Protein AF-A0A7S2DUI0-F1 (afdb_monomer_lite)

Foldseek 3Di:
DQDVVLVVVLVVLLVVLLPPDQQWDWDWDDPPPPDPDTDIDIGRPDADPQADPLAFPLLLCVLQPLNVVLLLVLLLVLFAEEEEEQPDDLVVQLNNLNNNSLLPPVPDPPLNVLGASEDDPVDPVSLVPRSHRYYYNDCVVVVCLLSGQWYQYRVRSYIDGRLAYVVRDGDDDGRDPQDPVSVVLSVVLVVCSVVVGDSLSSSQSSNLVNLLVVLVVVVVVDDDDPDDPDQQDLVNLLNLLSVLSNSDPDDPVNLLVSLVSLVSQLPDPVSLVSSLVSFPPRHSSASCSSLLSQLPPPDPSSVLSSLVNLVSLCVDPVRVVSSVPHDPVSVVSSVVSVDPPDDDD

pLDDT: mean 75.94, std 15.38, range [31.98, 96.5]

Secondary structure (DSSP, 8-state):
---HHHHHHHHHHHHHGGG---SEEEEEEESSTT---EEEEEEES---TT--TT--HHHHHHHHTTHHHHHHHHHHTT--EEEE-SSS-HHHHHHHHHHGGGGTTTT--S-GGGEESS-BTTB-GGGGSTT-EEEE--GGGGG-TTT-SEEEETTT--EEE-SB-TTS-B---SS----HHHHHHHHHHHHHHHTT--HHHHHHHHHHHHHHHHHHHHHHH-------S----HHHHHHHHHHHHT-----HHHHHHHHHHHHHHTTSHHHHHHHHHHS-TT-TT-TTHHHHGGGG-SSHHHHHHHHHHHHHHHHSTTTHHHHHTS-HHHHHHHHHTTS-TT---

Structure (mmCIF, N/CA/C/O backbone):
data_AF-A0A7S2DUI0-F1
#
_entry.id   AF-A0A7S2DUI0-F1
#
loop_
_atom_site.group_PDB
_atom_site.id
_atom_site.type_symbol
_atom_site.label_atom_id
_atom_site.label_alt_id
_atom_site.label_comp_id
_atom_site.label_asym_id
_atom_site.label_entity_id
_atom_site.label_seq_id
_atom_site.pdbx_PDB_ins_code
_atom_site.Cartn_x
_atom_site.Cartn_y
_atom_site.Cartn_z
_atom_site.occupancy
_atom_site.B_iso_or_equiv
_atom_site.auth_seq_id
_atom_site.auth_comp_id
_atom_site.auth_asym_id
_atom_site.auth_atom_id
_atom_site.pdbx_PDB_model_num
ATOM 1 N N . THR A 1 1 ? -18.449 16.038 11.436 1.00 40.38 1 THR A N 1
ATOM 2 C CA . THR A 1 1 ? -17.082 16.517 11.113 1.00 40.38 1 THR A CA 1
ATOM 3 C C . THR A 1 1 ? -16.131 15.840 12.072 1.00 40.38 1 THR A C 1
ATOM 5 O O . THR A 1 1 ? -16.346 15.947 13.273 1.00 40.38 1 THR A O 1
ATOM 8 N N . VAL A 1 2 ? -15.141 15.089 11.579 1.00 44.09 2 VAL A N 1
ATOM 9 C CA . VAL A 1 2 ? -14.170 14.413 12.458 1.00 44.09 2 VAL A CA 1
ATOM 10 C C . VAL A 1 2 ? -13.395 15.473 13.230 1.00 44.09 2 VAL A C 1
ATOM 12 O O . VAL A 1 2 ? -12.818 16.383 12.629 1.00 44.09 2 VAL A O 1
ATOM 15 N N . SER A 1 3 ? -13.459 15.406 14.559 1.00 55.25 3 SER A N 1
ATOM 16 C CA . SER A 1 3 ? -12.878 16.439 15.415 1.00 55.25 3 SER A CA 1
ATOM 17 C C . SER A 1 3 ? -11.357 16.469 15.246 1.00 55.25 3 SER A C 1
ATOM 19 O O . SER A 1 3 ? -10.728 15.432 15.028 1.00 55.25 3 SER A O 1
ATOM 21 N N . ASP A 1 4 ? -10.733 17.642 15.366 1.00 48.81 4 ASP A N 1
ATOM 22 C CA . ASP A 1 4 ? -9.264 17.755 15.318 1.00 48.81 4 ASP A CA 1
ATOM 23 C C . ASP A 1 4 ? -8.595 16.873 16.383 1.00 48.81 4 ASP A C 1
ATOM 25 O O . ASP A 1 4 ? -7.519 16.321 16.167 1.00 48.81 4 ASP A O 1
ATOM 29 N N . LEU A 1 5 ? -9.299 16.637 17.495 1.00 54.38 5 LEU A N 1
ATOM 30 C CA . LEU A 1 5 ? -8.915 15.680 18.524 1.00 54.38 5 LEU A CA 1
ATOM 31 C C . LEU A 1 5 ? -8.853 14.242 17.989 1.00 54.38 5 LEU A C 1
ATOM 33 O O . LEU A 1 5 ? -7.886 13.544 18.269 1.00 54.38 5 LEU A O 1
ATOM 37 N N . GLN A 1 6 ? -9.831 13.790 17.200 1.00 54.81 6 GLN A N 1
ATOM 38 C CA . GLN A 1 6 ? -9.790 12.458 16.585 1.00 54.81 6 GLN A CA 1
ATOM 39 C C . GLN A 1 6 ? -8.619 12.317 15.607 1.00 54.81 6 GLN A C 1
ATOM 41 O O . GLN A 1 6 ? -7.948 11.286 15.621 1.00 54.81 6 GLN A O 1
ATOM 46 N N . ARG A 1 7 ? -8.307 13.362 14.829 1.00 53.69 7 ARG A N 1
ATOM 47 C CA . ARG A 1 7 ? -7.114 13.386 13.962 1.00 53.69 7 ARG A CA 1
ATOM 48 C C . ARG A 1 7 ? -5.811 13.347 14.765 1.00 53.69 7 ARG A C 1
ATOM 50 O O . ARG A 1 7 ? -4.899 12.599 14.424 1.00 53.69 7 ARG A O 1
ATOM 57 N N . GLN A 1 8 ? -5.727 14.095 15.862 1.00 55.69 8 GLN A N 1
ATOM 58 C CA . GLN A 1 8 ? -4.565 14.084 16.753 1.00 55.69 8 GLN A CA 1
ATOM 59 C C . GLN A 1 8 ? -4.369 12.716 17.424 1.00 55.69 8 GLN A C 1
ATOM 61 O O . GLN A 1 8 ? -3.250 12.215 17.513 1.00 55.69 8 GLN A O 1
ATOM 66 N N . VAL A 1 9 ? -5.460 12.093 17.864 1.00 57.12 9 VAL A N 1
ATOM 67 C CA . VAL A 1 9 ? -5.464 10.758 18.470 1.00 57.12 9 VAL A CA 1
ATOM 68 C C . VAL A 1 9 ? -5.042 9.693 17.456 1.00 57.12 9 VAL A C 1
ATOM 70 O O . VAL A 1 9 ? -4.212 8.849 17.783 1.00 57.12 9 VAL A O 1
ATOM 73 N N . HIS A 1 10 ? -5.533 9.772 16.219 1.00 56.94 10 HIS A N 1
ATOM 74 C CA . HIS A 1 10 ? -5.124 8.897 15.116 1.00 56.94 10 HIS A CA 1
ATOM 75 C C . HIS A 1 10 ? -3.618 9.022 14.821 1.00 56.94 10 HIS A C 1
ATOM 77 O O . HIS A 1 10 ? -2.913 8.015 14.813 1.00 56.94 10 HIS A O 1
ATOM 83 N N . ARG A 1 11 ? -3.071 10.245 14.761 1.00 56.16 11 ARG A N 1
ATOM 84 C CA . ARG A 1 11 ? -1.615 10.477 14.642 1.00 56.16 11 ARG A CA 1
ATOM 85 C C . ARG A 1 11 ? -0.808 9.878 15.802 1.00 56.16 11 ARG A C 1
ATOM 87 O O . ARG A 1 11 ? 0.250 9.293 15.581 1.00 56.16 11 ARG A O 1
ATOM 94 N N . LEU A 1 12 ? -1.303 9.984 17.037 1.00 57.62 12 LEU A N 1
ATOM 95 C CA . LEU A 1 12 ? -0.647 9.400 18.216 1.00 57.62 12 LEU A CA 1
ATOM 96 C C . LEU A 1 12 ? -0.707 7.864 18.230 1.00 57.62 12 LEU A C 1
ATOM 98 O O . LEU A 1 12 ? 0.237 7.224 18.694 1.00 57.62 12 LEU A O 1
ATOM 102 N N . MET A 1 13 ? -1.781 7.265 17.706 1.00 56.47 13 MET A N 1
ATOM 103 C CA . MET A 1 13 ? -1.875 5.815 17.504 1.00 56.47 13 MET A CA 1
ATOM 104 C C . MET A 1 13 ? -0.858 5.332 16.471 1.00 56.47 13 MET A C 1
ATOM 106 O O . MET A 1 13 ? -0.147 4.363 16.731 1.00 56.47 13 MET A O 1
ATOM 110 N N . LEU A 1 14 ? -0.731 6.046 15.348 1.00 52.84 14 LEU A N 1
ATOM 111 C CA . LEU A 1 14 ? 0.230 5.730 14.289 1.00 52.84 14 LEU A CA 1
ATOM 112 C C . LEU A 1 14 ? 1.683 5.793 14.777 1.00 52.84 14 LEU A C 1
ATOM 114 O O . LEU A 1 14 ? 2.481 4.934 14.408 1.00 52.84 14 LEU A O 1
ATOM 118 N N . ALA A 1 15 ? 2.024 6.757 15.638 1.00 50.94 15 ALA A N 1
ATOM 119 C CA . ALA A 1 15 ? 3.376 6.916 16.183 1.00 50.94 15 ALA A CA 1
ATOM 120 C C . ALA A 1 15 ? 3.815 5.751 17.102 1.00 50.94 15 ALA A C 1
ATOM 122 O O . ALA A 1 15 ? 5.006 5.431 17.191 1.00 50.94 15 ALA A O 1
ATOM 123 N N . GLN A 1 16 ? 2.870 5.076 17.770 1.00 52.97 16 GLN A N 1
ATOM 124 C CA . GLN A 1 16 ? 3.160 3.914 18.625 1.00 52.97 16 GLN A CA 1
ATOM 125 C C . GLN A 1 16 ? 3.383 2.605 17.846 1.00 52.97 16 GLN A C 1
ATOM 127 O O . GLN A 1 16 ? 3.983 1.669 18.386 1.00 52.97 16 GLN A O 1
ATOM 132 N N . GLY A 1 17 ? 2.991 2.554 16.565 1.00 49.59 17 GLY A N 1
ATOM 133 C CA . GLY A 1 17 ? 3.243 1.420 15.663 1.00 49.59 17 GLY A CA 1
ATOM 134 C C . GLY A 1 17 ? 4.732 1.114 15.432 1.00 49.59 17 GLY A C 1
ATOM 135 O O . GLY A 1 17 ? 5.081 0.014 15.013 1.00 49.59 17 GLY A O 1
ATOM 136 N N . SER A 1 18 ? 5.628 2.034 15.807 1.00 44.22 18 SER A N 1
ATOM 137 C CA . SER A 1 18 ? 7.089 1.850 15.836 1.00 44.22 18 SER A CA 1
ATOM 138 C C . SER A 1 18 ? 7.571 0.688 16.722 1.00 44.22 18 SER A C 1
ATOM 140 O O . SER A 1 18 ? 8.687 0.203 16.544 1.00 44.22 18 SER A O 1
ATOM 142 N N . THR A 1 19 ? 6.740 0.207 17.654 1.00 43.47 19 THR A N 1
ATOM 143 C CA . THR A 1 19 ? 7.064 -0.922 18.547 1.00 43.47 19 THR A CA 1
ATOM 144 C C . THR A 1 19 ? 6.503 -2.270 18.093 1.00 43.47 19 THR A C 1
ATOM 146 O O . THR A 1 19 ? 6.774 -3.285 18.743 1.00 43.47 19 THR A O 1
ATOM 149 N N . GLN A 1 20 ? 5.756 -2.328 16.981 1.00 52.34 20 GLN A N 1
ATOM 150 C CA . GLN A 1 20 ? 5.290 -3.601 16.433 1.00 52.34 20 GLN A CA 1
ATOM 151 C C . GLN A 1 20 ? 6.494 -4.406 15.942 1.00 52.34 20 GLN A C 1
ATOM 153 O O . GLN A 1 20 ? 7.045 -4.164 14.867 1.00 52.34 20 GLN A O 1
ATOM 158 N N . ARG A 1 21 ? 6.919 -5.371 16.768 1.00 51.03 21 ARG A N 1
ATOM 159 C CA . ARG A 1 21 ? 7.851 -6.418 16.351 1.00 51.03 21 ARG A CA 1
ATOM 160 C C . ARG A 1 21 ? 7.290 -7.054 15.093 1.00 51.03 21 ARG A C 1
ATOM 162 O O . ARG A 1 21 ? 6.118 -7.423 15.059 1.00 51.03 21 ARG A O 1
ATOM 169 N N . GLU A 1 22 ? 8.140 -7.177 14.084 1.00 53.69 22 GLU A N 1
ATOM 170 C CA . GLU A 1 22 ? 7.783 -7.851 12.849 1.00 53.69 22 GLU A CA 1
ATOM 171 C C . GLU A 1 22 ? 7.231 -9.234 13.197 1.00 53.69 22 GLU A C 1
ATOM 173 O O . GLU A 1 22 ? 7.889 -10.022 13.881 1.00 53.69 22 GLU A O 1
ATOM 178 N N . LEU A 1 23 ? 5.982 -9.479 12.803 1.00 61.53 23 LEU A N 1
ATOM 179 C CA . LEU A 1 23 ? 5.237 -10.694 13.105 1.00 61.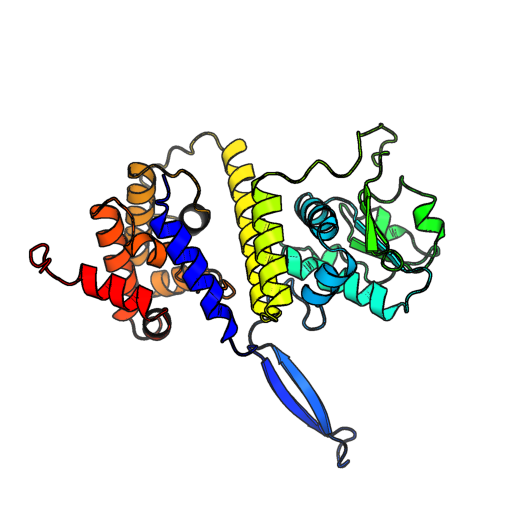53 23 LEU A CA 1
ATOM 180 C C . LEU A 1 23 ? 5.789 -11.826 12.240 1.00 61.53 23 LEU A C 1
ATOM 182 O O . LEU A 1 23 ? 5.153 -12.273 11.294 1.00 61.53 23 LEU A O 1
ATOM 186 N N . ALA A 1 24 ? 7.016 -12.246 12.523 1.00 62.22 24 ALA A N 1
ATOM 187 C CA . ALA A 1 24 ? 7.718 -13.291 11.810 1.00 62.22 24 ALA A CA 1
ATOM 188 C C . ALA A 1 24 ? 8.480 -14.167 12.801 1.00 62.22 24 ALA A C 1
ATOM 190 O O . ALA A 1 24 ? 9.236 -13.681 13.643 1.00 62.22 24 ALA A O 1
ATOM 191 N N . ASN A 1 25 ? 8.320 -15.477 12.658 1.00 64.81 25 ASN A N 1
ATOM 192 C CA . ASN A 1 25 ? 9.179 -16.436 13.324 1.00 64.81 25 ASN A CA 1
ATOM 193 C C . ASN A 1 25 ? 10.495 -16.517 12.555 1.00 64.81 25 ASN A C 1
ATOM 195 O O . ASN A 1 25 ? 10.517 -16.865 11.373 1.00 64.81 25 ASN A O 1
ATOM 199 N N . VAL A 1 26 ? 11.592 -16.197 13.234 1.00 72.94 26 VAL A N 1
ATOM 200 C CA . VAL A 1 26 ? 12.942 -16.373 12.700 1.00 72.94 26 VAL A CA 1
ATOM 201 C C . VAL A 1 26 ? 13.518 -17.647 13.304 1.00 72.94 26 VAL A C 1
ATOM 203 O O . VAL A 1 26 ? 13.695 -17.754 14.516 1.00 72.94 26 VAL A O 1
ATOM 206 N N . GLY A 1 27 ? 13.773 -18.630 12.451 1.00 80.75 27 GLY A N 1
ATOM 207 C CA . GLY A 1 27 ? 14.358 -19.918 12.798 1.00 80.75 27 GLY A CA 1
ATOM 208 C C . GLY A 1 27 ? 15.569 -20.228 11.928 1.00 80.75 27 GLY A C 1
ATOM 209 O O . GLY A 1 27 ? 16.027 -19.398 11.148 1.00 80.75 27 GLY A O 1
ATOM 210 N N . HIS A 1 28 ? 16.097 -21.442 12.063 1.00 85.19 28 HIS A N 1
ATOM 211 C CA . HIS A 1 28 ? 17.173 -21.937 11.210 1.00 85.19 28 HIS A CA 1
ATOM 212 C C . HIS A 1 28 ? 16.849 -23.355 10.754 1.00 85.19 28 HIS A C 1
ATOM 214 O O . HIS A 1 28 ? 16.377 -24.169 11.547 1.00 85.19 28 HIS A O 1
ATOM 220 N N . VAL A 1 29 ? 17.134 -23.652 9.491 1.00 85.69 29 VAL A N 1
ATOM 221 C CA . VAL A 1 29 ? 17.045 -24.996 8.919 1.00 85.69 29 VAL A CA 1
ATOM 222 C C . VAL A 1 29 ? 18.456 -25.511 8.675 1.00 85.69 29 VAL A C 1
ATOM 224 O O . VAL A 1 29 ? 19.322 -24.783 8.196 1.00 85.69 29 VAL A O 1
ATOM 227 N N . HIS A 1 30 ? 18.694 -26.774 9.012 1.00 83.88 30 HIS A N 1
ATOM 228 C CA . HIS A 1 30 ? 19.942 -27.453 8.688 1.00 83.88 30 HIS A CA 1
ATOM 229 C C . HIS A 1 30 ? 19.851 -28.057 7.285 1.00 83.88 30 HIS A C 1
ATOM 231 O O . HIS A 1 30 ? 18.993 -28.904 7.035 1.00 83.88 30 HIS A O 1
ATOM 237 N N . TRP A 1 31 ? 20.722 -27.624 6.372 1.00 78.38 31 TRP A N 1
ATOM 238 C CA . TRP A 1 31 ? 20.763 -28.142 5.002 1.00 78.38 31 TRP A CA 1
ATOM 239 C C . TRP A 1 31 ? 22.205 -28.200 4.472 1.00 78.38 31 TRP A C 1
ATOM 241 O O . TRP A 1 31 ? 22.926 -27.210 4.603 1.00 78.38 31 TRP A O 1
ATOM 251 N N . PRO A 1 32 ? 22.670 -29.318 3.874 1.00 84.00 32 PRO A N 1
ATOM 252 C CA . PRO A 1 32 ? 21.999 -30.619 3.741 1.00 84.00 32 PRO A CA 1
ATOM 253 C C . PRO A 1 32 ? 21.770 -31.330 5.094 1.00 84.00 32 PRO A C 1
ATOM 255 O O . PRO A 1 32 ? 22.401 -30.956 6.087 1.00 84.00 32 PRO A O 1
ATOM 258 N N . PRO A 1 33 ? 20.904 -32.362 5.163 1.00 76.06 33 PRO A N 1
ATOM 259 C CA . PRO A 1 33 ? 20.672 -33.127 6.389 1.00 76.06 33 PRO A CA 1
ATOM 260 C C . PRO A 1 33 ? 21.988 -33.696 6.946 1.00 76.06 33 PRO A C 1
ATOM 262 O O . PRO A 1 33 ? 22.707 -34.398 6.242 1.00 76.06 33 PRO A O 1
ATOM 265 N N . GLY A 1 34 ? 22.318 -33.373 8.201 1.00 77.81 34 GLY A N 1
ATOM 266 C CA . GLY A 1 34 ? 23.580 -33.766 8.846 1.00 77.81 34 GLY A CA 1
ATOM 267 C C . GLY A 1 34 ? 24.713 -32.735 8.751 1.00 77.81 34 GLY A C 1
ATOM 268 O O . GLY A 1 34 ? 25.766 -32.942 9.349 1.00 77.81 34 GLY A O 1
ATOM 269 N N . SER A 1 35 ? 24.506 -31.611 8.057 1.00 81.31 35 SER A N 1
ATOM 270 C CA . SER A 1 35 ? 25.457 -30.496 8.038 1.00 81.31 35 SER A CA 1
ATOM 271 C C . SER A 1 35 ? 25.229 -29.529 9.212 1.00 81.31 35 SER A C 1
ATOM 273 O O . SER A 1 35 ? 24.107 -29.310 9.681 1.00 81.31 35 SER A O 1
ATOM 275 N N . SER A 1 36 ? 26.308 -28.897 9.682 1.00 81.44 36 SER A N 1
ATOM 276 C CA . SER A 1 36 ? 26.239 -27.796 10.651 1.00 81.44 36 SER A CA 1
ATOM 277 C C . SER A 1 36 ? 25.789 -26.471 10.022 1.00 81.44 36 SER A C 1
ATOM 279 O O . SER A 1 36 ? 25.598 -25.497 10.753 1.00 81.44 36 SER A O 1
ATOM 281 N N . ALA A 1 37 ? 25.602 -26.417 8.696 1.00 81.81 37 ALA A N 1
ATOM 282 C CA . ALA A 1 37 ? 25.184 -25.211 7.998 1.00 81.81 37 ALA A CA 1
ATOM 283 C C . ALA A 1 37 ? 23.734 -24.877 8.363 1.00 81.81 37 ALA A C 1
ATOM 285 O O . ALA A 1 37 ? 22.810 -25.658 8.131 1.00 81.81 37 ALA A O 1
ATOM 286 N N . ARG A 1 38 ? 23.564 -23.703 8.972 1.00 82.62 38 ARG A N 1
ATOM 287 C CA . ARG A 1 38 ? 22.279 -23.156 9.398 1.00 82.62 38 ARG A CA 1
ATOM 288 C C . ARG A 1 38 ? 21.828 -22.128 8.376 1.00 82.62 38 ARG A C 1
ATOM 290 O O . ARG A 1 38 ? 22.418 -21.056 8.283 1.00 82.62 38 ARG A O 1
ATOM 297 N N . ILE A 1 39 ? 20.781 -22.453 7.635 1.00 82.31 39 ILE A N 1
ATOM 298 C CA . ILE A 1 39 ? 20.112 -21.517 6.739 1.00 82.31 39 ILE A CA 1
ATOM 299 C C . ILE A 1 39 ? 19.075 -20.754 7.566 1.00 82.31 39 ILE A C 1
ATOM 301 O O . ILE A 1 39 ? 18.206 -21.399 8.161 1.00 82.31 39 ILE A O 1
ATOM 305 N N . PRO A 1 40 ? 19.150 -19.417 7.656 1.00 80.69 40 PRO A N 1
ATOM 306 C CA . PRO A 1 40 ? 18.128 -18.640 8.340 1.00 80.69 40 PRO A CA 1
ATOM 307 C C . PRO A 1 40 ? 16.795 -18.792 7.600 1.00 80.69 40 PRO A C 1
ATOM 309 O O . PRO A 1 40 ? 16.723 -18.608 6.388 1.00 80.69 40 PRO A O 1
ATOM 312 N N . LEU A 1 41 ? 15.740 -19.139 8.334 1.00 76.69 41 LEU A N 1
ATOM 313 C CA . LEU A 1 41 ? 14.379 -19.235 7.820 1.00 76.69 41 LEU A CA 1
ATOM 314 C C . LEU A 1 41 ? 13.534 -18.156 8.478 1.00 76.69 41 LEU A C 1
ATOM 316 O O . LEU A 1 41 ? 13.476 -18.06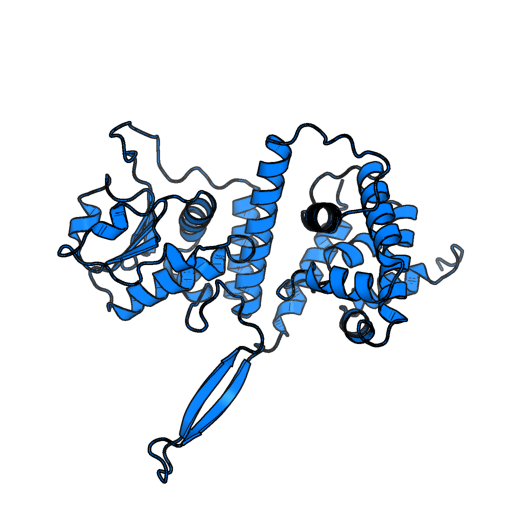0 9.705 1.00 76.69 41 LEU A O 1
ATOM 320 N N . ARG A 1 42 ? 12.839 -17.380 7.656 1.00 71.00 42 ARG A N 1
ATOM 321 C CA . ARG A 1 42 ? 11.900 -16.368 8.112 1.00 71.00 42 ARG A CA 1
ATOM 322 C C . ARG A 1 42 ? 10.492 -16.752 7.683 1.00 71.00 42 ARG A C 1
ATOM 324 O O . ARG A 1 42 ? 10.214 -16.820 6.493 1.00 71.00 42 ARG A O 1
ATOM 331 N N . VAL A 1 43 ? 9.610 -16.978 8.650 1.00 68.31 43 VAL A N 1
ATOM 332 C CA . VAL A 1 43 ? 8.205 -17.312 8.395 1.00 68.31 43 VAL A CA 1
ATOM 333 C C . VAL A 1 43 ? 7.331 -16.169 8.905 1.00 68.31 43 VAL A C 1
ATOM 335 O O . VAL A 1 43 ? 7.235 -16.006 10.124 1.00 68.31 43 VAL A O 1
ATOM 338 N N . PRO A 1 44 ? 6.712 -15.361 8.028 1.00 64.00 44 PRO A N 1
ATOM 339 C CA . PRO A 1 44 ? 5.727 -14.378 8.465 1.00 64.00 44 PRO A CA 1
ATOM 340 C C . PRO A 1 44 ? 4.539 -15.096 9.124 1.00 64.00 44 PRO A C 1
ATOM 342 O O . PRO A 1 44 ? 4.010 -16.066 8.589 1.00 64.00 44 PRO A O 1
ATOM 345 N N . LEU A 1 45 ? 4.143 -14.632 10.308 1.00 59.44 45 LEU A N 1
ATOM 346 C CA . LEU A 1 45 ? 3.000 -15.140 11.075 1.00 59.44 45 LEU A CA 1
ATOM 347 C C . LEU A 1 45 ? 1.667 -14.745 10.433 1.00 59.44 45 LEU A C 1
ATOM 349 O O . LEU A 1 45 ? 0.670 -15.440 10.598 1.00 59.44 45 LEU A O 1
ATOM 353 N N . LEU A 1 46 ? 1.661 -13.623 9.716 1.00 58.75 46 LEU A N 1
ATOM 354 C CA . LEU A 1 46 ? 0.524 -13.089 8.985 1.00 58.75 46 LEU A CA 1
ATOM 355 C C . LEU A 1 46 ? 1.004 -12.759 7.573 1.00 58.75 46 LEU A C 1
ATOM 357 O O . LEU A 1 46 ? 1.755 -11.808 7.377 1.00 58.75 46 LEU A O 1
ATOM 361 N N . LEU A 1 47 ? 0.596 -13.586 6.614 1.00 63.50 47 LEU A N 1
ATOM 362 C CA . LEU A 1 47 ? 0.749 -13.335 5.187 1.00 63.50 47 LEU A CA 1
ATOM 363 C C . LEU A 1 47 ? -0.642 -13.417 4.570 1.00 63.50 47 LEU A C 1
ATOM 365 O O . LEU A 1 47 ? -1.312 -14.448 4.687 1.00 63.50 47 LEU A O 1
ATOM 369 N N . GLN A 1 48 ? -1.105 -12.329 3.965 1.00 66.44 48 GLN A N 1
ATOM 370 C CA . GLN A 1 48 ? -2.409 -12.347 3.315 1.00 66.44 48 GLN A CA 1
ATOM 371 C C . GLN A 1 48 ? -2.346 -13.094 1.981 1.00 66.44 48 GLN A C 1
ATOM 373 O O . GLN A 1 48 ? -1.291 -13.247 1.372 1.00 66.44 48 GLN A O 1
ATOM 378 N N . ARG A 1 49 ? -3.505 -13.549 1.492 1.00 66.44 49 ARG A N 1
ATOM 379 C CA . ARG A 1 49 ? -3.611 -14.395 0.289 1.00 66.44 49 ARG A CA 1
ATOM 380 C C . ARG A 1 49 ? -3.002 -13.768 -0.974 1.00 66.44 49 ARG A C 1
ATOM 382 O O . ARG A 1 49 ? -2.610 -14.500 -1.875 1.00 66.44 49 ARG A O 1
ATOM 389 N N . GLN A 1 50 ? -2.965 -12.440 -1.040 1.00 75.19 50 GLN A N 1
ATOM 390 C CA . GLN A 1 50 ? -2.449 -11.666 -2.172 1.00 75.19 50 GLN A CA 1
ATOM 391 C C . GLN A 1 50 ? -1.077 -11.026 -1.884 1.00 75.19 50 GLN A C 1
ATOM 393 O O . GLN A 1 50 ? -0.585 -10.235 -2.684 1.00 75.19 50 GLN A O 1
ATOM 398 N N . GLU A 1 51 ? -0.456 -11.348 -0.747 1.00 73.00 51 GLU A N 1
ATOM 399 C CA . GLU A 1 51 ? 0.851 -10.829 -0.348 1.00 73.00 51 GLU A CA 1
ATOM 400 C C . GLU A 1 51 ? 1.953 -11.870 -0.574 1.00 73.00 51 GLU A C 1
ATOM 402 O O . GLU A 1 51 ? 1.744 -13.078 -0.456 1.00 73.00 51 GLU A O 1
ATOM 407 N N . LEU A 1 52 ? 3.166 -11.386 -0.844 1.00 76.12 52 LEU A N 1
ATOM 408 C CA . LEU A 1 52 ? 4.369 -12.207 -0.947 1.00 76.12 52 LEU A CA 1
ATOM 409 C C . LEU A 1 52 ? 5.396 -11.760 0.094 1.00 76.12 52 LEU A C 1
ATOM 411 O O . LEU A 1 52 ? 5.599 -10.567 0.322 1.00 76.12 52 LEU A O 1
ATOM 415 N N . ALA A 1 53 ? 6.043 -12.732 0.738 1.00 62.66 53 ALA A N 1
ATOM 416 C CA . ALA A 1 53 ? 6.888 -12.493 1.908 1.00 62.66 53 ALA A CA 1
ATOM 417 C C . ALA A 1 53 ? 8.167 -11.687 1.608 1.00 62.66 53 ALA A C 1
ATOM 419 O O . ALA A 1 53 ? 8.674 -11.011 2.499 1.00 62.66 53 ALA A O 1
ATOM 420 N N . GLU A 1 54 ? 8.677 -11.742 0.376 1.00 72.00 54 GLU A N 1
ATOM 421 C CA . GLU A 1 54 ? 9.967 -11.141 -0.005 1.00 72.00 54 GLU A CA 1
ATOM 422 C C . GLU A 1 54 ? 9.860 -9.720 -0.583 1.00 72.00 54 GLU A C 1
ATOM 424 O O . GLU A 1 54 ? 10.877 -9.104 -0.899 1.00 72.00 54 GLU A O 1
ATOM 429 N N . GLY A 1 55 ? 8.647 -9.174 -0.717 1.00 80.50 55 GLY A N 1
ATOM 430 C CA . GLY A 1 55 ? 8.462 -7.803 -1.191 1.00 80.50 55 GLY A CA 1
ATOM 431 C C . GLY A 1 55 ? 8.786 -6.750 -0.122 1.00 80.50 55 GLY A C 1
ATOM 432 O O . GLY A 1 55 ? 8.601 -6.985 1.074 1.00 80.50 55 GLY A O 1
ATOM 433 N N . SER A 1 56 ? 9.222 -5.561 -0.545 1.00 88.75 56 SER A N 1
ATOM 434 C CA . SER A 1 56 ? 9.438 -4.405 0.328 1.00 88.75 56 SER A CA 1
ATOM 435 C C . SER A 1 56 ? 8.838 -3.126 -0.258 1.00 88.75 56 SER A C 1
ATOM 437 O O . SER A 1 56 ? 9.327 -2.567 -1.240 1.00 88.75 56 SER A O 1
ATOM 439 N N . VAL A 1 57 ? 7.809 -2.609 0.413 1.00 90.31 57 VAL A N 1
ATOM 440 C CA . VAL A 1 57 ? 7.258 -1.265 0.191 1.00 90.31 57 VAL A CA 1
ATOM 441 C C . VAL A 1 57 ? 8.300 -0.204 0.520 1.00 90.31 57 VAL A C 1
ATOM 443 O O . VAL A 1 57 ? 8.399 0.806 -0.173 1.00 90.31 57 VAL A O 1
ATOM 446 N N . THR A 1 58 ? 9.123 -0.450 1.542 1.00 90.75 58 THR A N 1
ATOM 447 C CA . THR A 1 58 ? 10.206 0.458 1.927 1.00 90.75 58 THR A CA 1
ATOM 448 C C . THR A 1 58 ? 11.177 0.702 0.771 1.00 90.75 58 THR A C 1
ATOM 450 O O . THR A 1 58 ? 11.605 1.834 0.546 1.00 90.75 58 THR A O 1
ATOM 453 N N . GLU A 1 59 ? 11.545 -0.345 0.031 1.00 91.19 59 GLU A N 1
ATOM 454 C CA . GLU A 1 59 ? 12.431 -0.216 -1.125 1.00 91.19 59 GLU A CA 1
ATOM 455 C C . GLU A 1 59 ? 11.772 0.558 -2.266 1.00 91.19 59 GLU A C 1
ATOM 457 O O . GLU A 1 59 ? 12.372 1.502 -2.775 1.00 91.19 59 GLU A O 1
ATOM 462 N N . LEU A 1 60 ? 10.519 0.237 -2.604 1.00 93.12 60 LEU A N 1
ATOM 463 C CA . LEU A 1 60 ? 9.767 0.977 -3.619 1.00 93.12 60 LEU A CA 1
ATOM 464 C C . LEU A 1 60 ? 9.662 2.471 -3.282 1.00 93.12 60 LEU A C 1
ATOM 466 O O . LEU A 1 60 ? 9.865 3.319 -4.151 1.00 93.12 60 LEU A O 1
ATOM 470 N N . LEU A 1 61 ? 9.394 2.801 -2.017 1.00 93.69 61 LEU A N 1
ATOM 471 C CA . LEU A 1 61 ? 9.273 4.184 -1.564 1.00 93.69 61 LEU A CA 1
ATOM 472 C C . LEU A 1 61 ? 10.610 4.928 -1.625 1.00 93.69 61 LEU A C 1
ATOM 474 O O . LEU A 1 61 ? 10.644 6.094 -2.015 1.00 93.69 61 LEU A O 1
ATOM 478 N N . ARG A 1 62 ? 11.724 4.263 -1.300 1.00 92.69 62 ARG A N 1
ATOM 479 C CA . ARG A 1 62 ? 13.065 4.851 -1.452 1.00 92.69 62 ARG A CA 1
ATOM 480 C C . ARG A 1 62 ? 13.417 5.106 -2.914 1.00 92.69 62 ARG A C 1
ATOM 482 O O . ARG A 1 62 ? 13.997 6.150 -3.211 1.00 92.69 62 ARG A O 1
ATOM 489 N N . SER A 1 63 ? 13.074 4.170 -3.795 1.00 92.50 63 SER A N 1
ATOM 490 C CA . SER A 1 63 ? 13.405 4.243 -5.219 1.00 92.50 63 SER A CA 1
ATOM 491 C C . SER A 1 63 ? 12.588 5.310 -5.945 1.00 92.50 63 SER A C 1
ATOM 493 O O . SER A 1 63 ? 13.159 6.144 -6.641 1.00 92.50 63 SER A O 1
ATOM 495 N N . PHE A 1 64 ? 11.266 5.327 -5.749 1.00 92.81 64 PHE A N 1
ATOM 496 C CA . PHE A 1 64 ? 10.353 6.166 -6.536 1.00 92.81 64 PHE A CA 1
ATOM 497 C C . PHE A 1 64 ? 9.859 7.425 -5.815 1.00 92.81 64 PHE A C 1
ATOM 499 O O . PHE A 1 64 ? 9.305 8.315 -6.463 1.00 92.81 64 PHE A O 1
ATOM 506 N N . LYS A 1 65 ? 10.064 7.540 -4.494 1.00 92.25 65 LYS A N 1
ATOM 507 C CA . LYS A 1 65 ? 9.661 8.706 -3.686 1.00 92.25 65 LYS A CA 1
ATOM 508 C C . LYS A 1 65 ? 8.184 9.056 -3.925 1.00 92.25 65 LYS A C 1
ATOM 510 O O . LYS A 1 65 ? 7.339 8.164 -3.921 1.00 92.25 65 LYS A O 1
ATOM 515 N N . SER A 1 66 ? 7.857 10.326 -4.168 1.00 89.94 66 SER A N 1
ATOM 516 C CA . SER A 1 66 ? 6.491 10.775 -4.469 1.00 89.94 66 SER A CA 1
ATOM 517 C C . SER A 1 66 ? 5.926 10.169 -5.757 1.00 89.94 66 SER A C 1
ATOM 519 O O . SER A 1 66 ? 4.718 9.969 -5.862 1.00 89.94 66 SER A O 1
ATOM 521 N N . GLY A 1 67 ? 6.786 9.783 -6.709 1.00 88.31 67 GLY A N 1
ATOM 522 C CA . GLY A 1 67 ? 6.388 9.075 -7.928 1.00 88.31 67 GLY A CA 1
ATOM 523 C C . GLY A 1 67 ? 5.739 7.718 -7.651 1.00 88.31 67 GLY A C 1
ATOM 524 O O . GLY A 1 67 ? 4.922 7.260 -8.452 1.00 88.31 67 GLY A O 1
ATOM 525 N N . LEU A 1 68 ? 6.014 7.106 -6.491 1.00 93.38 68 LEU A N 1
ATOM 526 C CA . LEU A 1 68 ? 5.368 5.860 -6.083 1.00 93.38 68 LEU A CA 1
ATOM 527 C C . LEU A 1 68 ? 3.845 6.002 -6.001 1.00 93.38 68 LEU A C 1
ATOM 529 O O . LEU A 1 68 ? 3.135 5.054 -6.326 1.00 93.38 68 LEU A O 1
ATOM 533 N N . LEU A 1 69 ? 3.330 7.177 -5.617 1.00 91.75 69 LEU A N 1
ATOM 534 C CA . LEU A 1 69 ? 1.886 7.404 -5.533 1.00 91.75 69 LEU A CA 1
ATOM 535 C C . LEU A 1 69 ? 1.205 7.316 -6.899 1.00 91.75 69 LEU A C 1
ATOM 537 O O . LEU A 1 69 ? 0.082 6.828 -6.996 1.00 91.75 69 LEU A O 1
ATOM 541 N N . CYS A 1 70 ? 1.899 7.706 -7.970 1.00 90.44 70 CYS A N 1
ATOM 542 C CA . CYS A 1 70 ? 1.393 7.534 -9.328 1.00 90.44 70 CYS A CA 1
ATOM 543 C C . CYS A 1 70 ? 1.246 6.044 -9.680 1.00 90.44 70 CYS A C 1
ATOM 545 O O . CYS A 1 70 ? 0.189 5.624 -10.153 1.00 90.44 70 CYS A O 1
ATOM 547 N N . ALA A 1 71 ? 2.262 5.231 -9.371 1.00 91.62 71 ALA A N 1
ATOM 548 C CA . ALA A 1 71 ? 2.191 3.782 -9.551 1.00 91.62 71 ALA A CA 1
ATOM 549 C C . ALA A 1 71 ? 1.095 3.154 -8.671 1.00 91.62 71 ALA A C 1
ATOM 551 O O . ALA A 1 71 ? 0.309 2.344 -9.150 1.00 91.62 71 ALA A O 1
ATOM 552 N N . PHE A 1 72 ? 0.979 3.576 -7.411 1.00 92.88 72 PHE A N 1
ATOM 553 C CA . PHE A 1 72 ? -0.071 3.144 -6.486 1.00 92.88 72 PHE A CA 1
ATOM 554 C C . PHE A 1 72 ? -1.485 3.407 -7.032 1.00 92.88 72 PHE A C 1
ATOM 556 O O . PHE A 1 72 ? -2.310 2.492 -7.075 1.00 92.88 72 PHE A O 1
ATOM 563 N N . HIS A 1 73 ? -1.759 4.617 -7.528 1.00 90.38 73 HIS A N 1
ATOM 564 C CA . HIS A 1 73 ? -3.045 4.942 -8.154 1.00 90.38 73 HIS A CA 1
ATOM 565 C C . HIS A 1 73 ? -3.298 4.112 -9.417 1.00 90.38 73 HIS A C 1
ATOM 567 O O . HIS A 1 73 ? -4.420 3.645 -9.634 1.00 90.38 73 HIS A O 1
ATOM 573 N N . ALA A 1 74 ? -2.261 3.862 -10.220 1.00 90.50 74 ALA A N 1
ATOM 574 C CA . ALA A 1 74 ? -2.357 3.008 -11.400 1.00 90.50 74 ALA A CA 1
ATOM 575 C C . ALA A 1 74 ? -2.722 1.558 -11.047 1.00 90.50 74 ALA A C 1
ATOM 577 O O . ALA A 1 74 ? -3.607 0.967 -11.676 1.00 90.50 74 ALA A O 1
ATOM 578 N N . LEU A 1 75 ? -2.125 1.013 -9.984 1.00 91.88 75 LEU A N 1
ATOM 579 C CA . LEU A 1 75 ? -2.463 -0.308 -9.449 1.00 91.88 75 LEU A CA 1
ATOM 580 C C . LEU A 1 75 ? -3.930 -0.370 -8.996 1.00 91.88 75 LEU A C 1
ATOM 582 O O . LEU A 1 75 ? -4.649 -1.300 -9.381 1.00 91.88 75 LEU A O 1
ATOM 586 N N . LEU A 1 76 ? -4.402 0.645 -8.257 1.00 88.69 76 LEU A N 1
ATOM 587 C CA . LEU A 1 76 ? -5.797 0.753 -7.806 1.00 88.69 76 LEU A CA 1
ATOM 588 C C . LEU A 1 76 ? -6.802 0.831 -8.961 1.00 88.69 76 LEU A C 1
ATOM 590 O O . LEU A 1 76 ? -7.896 0.272 -8.879 1.00 88.69 76 LEU A O 1
ATOM 594 N N . ASN A 1 77 ? -6.435 1.509 -10.047 1.00 87.50 77 ASN A N 1
ATOM 595 C CA . ASN A 1 77 ? -7.276 1.694 -11.233 1.00 87.50 77 ASN A CA 1
ATOM 596 C C . ASN A 1 77 ? -7.224 0.528 -12.221 1.00 87.50 77 ASN A C 1
ATOM 598 O O . ASN A 1 77 ? -7.853 0.591 -13.276 1.00 87.50 77 ASN A O 1
ATOM 602 N N . LYS A 1 78 ? -6.486 -0.534 -11.894 1.00 89.38 78 LYS A N 1
ATOM 603 C CA . LYS A 1 78 ? -6.208 -1.649 -12.801 1.00 89.38 78 LYS A CA 1
ATOM 604 C C . LYS A 1 78 ? -5.574 -1.215 -14.132 1.00 89.38 78 LYS A C 1
ATOM 606 O O . LYS A 1 78 ? -5.873 -1.787 -15.178 1.00 89.38 78 LYS A O 1
ATOM 611 N N . GLN A 1 79 ? -4.702 -0.212 -14.088 1.00 90.69 79 GLN A N 1
ATOM 612 C CA . GLN A 1 79 ? -3.907 0.222 -15.238 1.00 90.69 79 GLN A CA 1
ATOM 613 C C . GLN A 1 79 ? -2.701 -0.704 -15.446 1.00 90.69 79 GLN A C 1
ATOM 615 O O . GLN A 1 79 ? -2.317 -1.457 -14.548 1.00 90.69 79 GLN A O 1
ATOM 620 N N . ARG A 1 80 ? -2.134 -0.682 -16.653 1.00 93.75 80 ARG A N 1
ATOM 621 C CA . ARG A 1 80 ? -0.966 -1.480 -17.048 1.00 93.75 80 ARG A CA 1
ATOM 622 C C . ARG A 1 80 ? 0.299 -0.817 -16.511 1.00 93.75 80 ARG A C 1
ATOM 624 O O . ARG A 1 80 ? 0.656 0.274 -16.958 1.00 93.75 80 ARG A O 1
ATOM 631 N N . VAL A 1 81 ? 0.964 -1.462 -15.557 1.00 95.44 81 VAL A N 1
ATOM 632 C CA . VAL A 1 81 ? 2.169 -0.937 -14.898 1.00 95.44 81 VAL A CA 1
ATOM 633 C C . VAL A 1 81 ? 3.378 -1.767 -15.317 1.00 95.44 81 VAL A C 1
ATOM 635 O O . VAL A 1 81 ? 3.352 -2.996 -15.241 1.00 95.44 81 VAL A O 1
ATOM 638 N N . LEU A 1 82 ? 4.448 -1.104 -15.753 1.00 96.00 82 LEU A N 1
ATOM 639 C CA . LEU A 1 82 ? 5.689 -1.752 -16.164 1.00 96.00 82 LEU A CA 1
ATOM 640 C C . LEU A 1 82 ? 6.875 -1.223 -15.354 1.00 96.00 82 LEU A C 1
ATOM 642 O O . LEU A 1 82 ? 7.124 -0.023 -15.330 1.00 96.00 82 LEU A O 1
ATOM 646 N N . PHE A 1 83 ? 7.637 -2.119 -14.735 1.00 96.50 83 PHE A N 1
ATOM 647 C CA . PHE A 1 83 ? 8.914 -1.821 -14.094 1.00 96.50 83 PHE A CA 1
ATOM 648 C C . PHE A 1 83 ? 10.056 -2.108 -15.064 1.00 96.50 83 PHE A C 1
ATOM 650 O O . PHE A 1 83 ? 10.216 -3.239 -15.528 1.00 96.50 83 PHE A O 1
ATOM 657 N N . LEU A 1 84 ? 10.855 -1.087 -15.357 1.00 95.81 84 LEU A N 1
ATOM 658 C CA . LEU A 1 84 ? 12.015 -1.183 -16.232 1.00 95.81 84 LEU A CA 1
ATOM 659 C C . LEU A 1 84 ? 13.288 -0.994 -15.413 1.00 95.81 84 LEU A C 1
ATOM 661 O O . LEU A 1 84 ? 13.400 -0.036 -14.658 1.00 95.81 84 LEU A O 1
ATOM 665 N N . GLY A 1 85 ? 14.248 -1.899 -15.565 1.00 94.19 85 GLY A N 1
ATOM 666 C CA . GLY A 1 85 ? 15.588 -1.737 -15.003 1.00 94.19 85 GLY A CA 1
ATOM 667 C C . GLY A 1 85 ? 16.630 -2.153 -16.024 1.00 94.19 85 GLY A C 1
ATOM 668 O O . GLY A 1 85 ? 17.021 -3.316 -16.053 1.00 94.19 85 GLY A O 1
ATOM 669 N N . HIS A 1 86 ? 17.061 -1.229 -16.883 1.00 91.50 86 HIS A N 1
ATOM 670 C CA . HIS A 1 86 ? 18.035 -1.528 -17.933 1.00 91.50 86 HIS A CA 1
ATOM 671 C C . HIS A 1 86 ? 19.402 -1.891 -17.346 1.00 91.50 86 HIS A C 1
ATOM 673 O O . HIS A 1 86 ? 20.044 -2.838 -17.802 1.00 91.50 86 HIS A O 1
ATOM 679 N N . SER A 1 87 ? 19.816 -1.161 -16.309 1.00 91.88 87 SER A N 1
ATOM 680 C CA . SER A 1 87 ? 21.092 -1.353 -15.612 1.00 91.88 87 SER A CA 1
ATOM 681 C C . SER A 1 87 ? 20.936 -2.050 -14.257 1.00 91.88 87 SER A C 1
ATOM 683 O O . SER A 1 87 ? 21.902 -2.132 -13.496 1.00 91.88 87 SER A O 1
ATOM 685 N N . GLN A 1 88 ? 19.746 -2.581 -13.952 1.00 92.94 88 GLN A N 1
ATOM 686 C CA . GLN A 1 88 ? 19.483 -3.322 -12.720 1.00 92.94 88 GLN A CA 1
ATOM 687 C C . GLN A 1 88 ? 19.563 -4.840 -12.924 1.00 92.94 88 GLN A C 1
ATOM 689 O O . GLN A 1 88 ? 19.202 -5.355 -13.986 1.00 92.94 88 GLN A O 1
ATOM 694 N N . PRO A 1 89 ? 19.958 -5.597 -11.885 1.00 94.19 89 PRO A N 1
ATOM 695 C CA . PRO A 1 89 ? 19.770 -7.040 -11.866 1.00 94.19 89 PRO A CA 1
ATOM 696 C C . PRO A 1 89 ? 18.296 -7.410 -12.061 1.00 94.19 89 PRO A C 1
ATOM 698 O O . PRO A 1 89 ? 17.402 -6.760 -11.513 1.00 94.19 89 PRO A O 1
ATOM 701 N N . ALA A 1 90 ? 18.043 -8.516 -12.764 1.00 92.38 90 ALA A N 1
ATOM 702 C CA . ALA A 1 90 ? 16.687 -9.036 -12.945 1.00 92.38 90 ALA A CA 1
ATOM 703 C C . ALA A 1 90 ? 15.981 -9.300 -11.602 1.00 92.38 90 ALA A C 1
ATOM 705 O O . ALA A 1 90 ? 14.776 -9.109 -11.501 1.00 92.38 90 ALA A O 1
ATOM 706 N N . GLU A 1 91 ? 16.730 -9.664 -10.554 1.00 93.44 91 GLU A N 1
ATOM 707 C CA . GLU A 1 91 ? 16.202 -9.815 -9.194 1.00 93.44 91 GLU A CA 1
ATOM 708 C C . GLU A 1 91 ? 15.542 -8.529 -8.680 1.00 93.44 91 GLU A C 1
ATOM 710 O O . GLU A 1 91 ? 14.427 -8.587 -8.170 1.00 93.44 91 GLU A O 1
ATOM 715 N N . THR A 1 92 ? 16.185 -7.369 -8.848 1.00 93.19 92 THR A N 1
ATOM 716 C CA . THR A 1 92 ? 15.647 -6.073 -8.404 1.00 93.19 92 THR A CA 1
ATOM 717 C C . THR A 1 92 ? 14.339 -5.752 -9.121 1.00 93.19 92 THR A C 1
ATOM 719 O O . THR A 1 92 ? 13.374 -5.310 -8.498 1.00 93.19 92 THR A O 1
ATOM 722 N N . VAL A 1 93 ? 14.284 -6.032 -10.426 1.00 94.75 93 VAL A N 1
ATOM 723 C CA . VAL A 1 93 ? 13.081 -5.854 -11.249 1.00 94.75 93 VAL A CA 1
ATOM 724 C C . VAL A 1 93 ? 11.955 -6.774 -10.770 1.00 94.75 93 VAL A C 1
ATOM 726 O O . VAL A 1 93 ? 10.852 -6.304 -10.490 1.00 94.75 93 VAL A O 1
ATOM 729 N N . CYS A 1 94 ? 12.248 -8.065 -10.589 1.00 94.00 94 CYS A N 1
ATOM 730 C CA . CYS A 1 94 ? 11.302 -9.032 -10.038 1.00 94.00 94 CYS A CA 1
ATOM 731 C C . CYS A 1 94 ? 10.789 -8.582 -8.670 1.00 94.00 94 CYS A C 1
ATOM 733 O O . CYS A 1 94 ? 9.583 -8.568 -8.435 1.00 94.00 94 CYS A O 1
ATOM 735 N N . ARG A 1 95 ? 11.689 -8.175 -7.770 1.00 93.44 95 ARG A N 1
ATOM 736 C CA . ARG A 1 95 ? 11.336 -7.753 -6.415 1.00 93.44 95 ARG A CA 1
ATOM 737 C C . ARG A 1 95 ? 10.434 -6.526 -6.429 1.00 93.44 95 ARG A C 1
ATOM 739 O O . ARG A 1 95 ? 9.479 -6.496 -5.657 1.00 93.44 95 ARG A O 1
ATOM 746 N N . ALA A 1 96 ? 10.657 -5.561 -7.320 1.00 94.25 96 ALA A N 1
ATOM 747 C CA . ALA A 1 96 ? 9.780 -4.398 -7.465 1.00 94.25 96 ALA A CA 1
ATOM 748 C C . ALA A 1 96 ? 8.348 -4.797 -7.878 1.00 94.25 96 ALA A C 1
ATOM 750 O O . ALA A 1 96 ? 7.373 -4.365 -7.253 1.00 94.25 96 ALA A O 1
ATOM 751 N N . VAL A 1 97 ? 8.213 -5.699 -8.857 1.00 95.00 97 VAL A N 1
ATOM 752 C CA . VAL A 1 97 ? 6.910 -6.240 -9.283 1.00 95.00 97 VAL A CA 1
ATOM 753 C C . VAL A 1 97 ? 6.224 -6.988 -8.139 1.00 95.00 97 VAL A C 1
ATOM 755 O O . VAL A 1 97 ? 5.061 -6.728 -7.848 1.00 95.00 97 VAL A O 1
ATOM 758 N N . LEU A 1 98 ? 6.947 -7.871 -7.445 1.00 92.56 98 LEU A N 1
ATOM 759 C CA . LEU A 1 98 ? 6.412 -8.659 -6.330 1.00 92.56 98 LEU A CA 1
ATOM 760 C C . LEU A 1 98 ? 6.093 -7.816 -5.084 1.00 92.56 98 LEU A C 1
ATOM 762 O O . LEU A 1 98 ? 5.289 -8.231 -4.251 1.00 92.56 98 LEU A O 1
ATOM 766 N N . SER A 1 99 ? 6.690 -6.628 -4.962 1.00 92.50 99 SER A N 1
ATOM 767 C CA . SER A 1 99 ? 6.404 -5.667 -3.889 1.00 92.50 99 SER A CA 1
ATOM 768 C C . SER A 1 99 ? 5.177 -4.802 -4.177 1.00 92.50 99 SER A C 1
ATOM 770 O O . SER A 1 99 ? 4.574 -4.273 -3.249 1.00 92.50 99 SER A O 1
ATOM 772 N N . SER A 1 100 ? 4.779 -4.672 -5.444 1.00 92.56 100 SER A N 1
ATOM 773 C CA . SER A 1 100 ? 3.646 -3.834 -5.858 1.00 92.56 100 SER A CA 1
ATOM 774 C C . SER A 1 100 ? 2.303 -4.248 -5.230 1.00 92.56 100 SER A C 1
ATOM 776 O O . SER A 1 100 ? 1.580 -3.361 -4.773 1.00 92.56 100 SER A O 1
ATOM 778 N N . PRO A 1 101 ? 1.964 -5.552 -5.108 1.00 90.12 101 PRO A N 1
ATOM 779 C CA . PRO A 1 101 ? 0.787 -6.011 -4.366 1.00 90.12 101 PRO A CA 1
ATOM 780 C C . PRO A 1 101 ? 0.682 -5.474 -2.938 1.00 90.12 101 PRO A C 1
ATOM 782 O O . PRO A 1 101 ? -0.409 -5.145 -2.482 1.00 90.12 101 PRO A O 1
ATOM 785 N N . LEU A 1 102 ? 1.814 -5.323 -2.244 1.00 86.62 102 LEU A N 1
ATOM 786 C CA . LEU A 1 102 ? 1.852 -4.881 -0.847 1.00 86.62 102 LEU A CA 1
ATOM 787 C C . LEU A 1 102 ? 1.350 -3.442 -0.657 1.00 86.62 102 LEU A C 1
ATOM 789 O O . LEU A 1 102 ? 1.010 -3.058 0.458 1.00 86.62 102 LEU A O 1
ATOM 793 N N . LEU A 1 103 ? 1.313 -2.647 -1.730 1.00 89.00 103 LEU A N 1
ATOM 794 C CA . LEU A 1 103 ? 0.802 -1.279 -1.703 1.00 89.00 103 LEU A CA 1
ATOM 795 C C . LEU A 1 103 ? -0.730 -1.225 -1.679 1.00 89.00 103 LEU A C 1
ATOM 797 O O . LEU A 1 103 ? -1.295 -0.225 -1.262 1.00 89.00 103 LEU A O 1
ATOM 801 N N . VAL A 1 104 ? -1.415 -2.258 -2.174 1.00 85.38 104 VAL A N 1
ATOM 802 C CA . VAL A 1 104 ? -2.866 -2.204 -2.447 1.00 85.38 104 VAL A CA 1
ATOM 803 C C . VAL A 1 104 ? -3.647 -3.399 -1.897 1.00 85.38 104 VAL A C 1
ATOM 805 O O . VAL A 1 104 ? -4.875 -3.425 -1.997 1.00 85.38 104 VAL A O 1
ATOM 808 N N . CYS A 1 105 ? -2.966 -4.391 -1.323 1.00 71.38 105 CYS A N 1
ATOM 809 C CA . CYS A 1 105 ? -3.580 -5.556 -0.696 1.00 71.38 105 CYS A CA 1
ATOM 810 C C . CYS A 1 105 ? -3.448 -5.478 0.826 1.00 71.38 105 CYS A C 1
ATOM 812 O O . CYS A 1 105 ? -2.317 -5.355 1.301 1.00 71.38 105 CYS A O 1
ATOM 814 N N . PRO A 1 106 ? -4.565 -5.555 1.580 1.00 62.16 106 PRO A N 1
ATOM 815 C CA . PRO A 1 106 ? -5.958 -5.454 1.128 1.00 62.16 106 PRO A CA 1
ATOM 816 C C . PRO A 1 106 ? -6.294 -3.990 0.764 1.00 62.16 106 PRO A C 1
ATOM 818 O O . PRO A 1 106 ? -5.674 -3.083 1.322 1.00 62.16 106 PRO A O 1
ATOM 821 N N . PRO A 1 107 ? -7.272 -3.715 -0.127 1.00 64.94 107 PRO A N 1
ATOM 822 C CA . PRO A 1 107 ? -8.472 -4.522 -0.387 1.00 64.94 107 PRO A CA 1
ATOM 823 C C . PRO A 1 107 ? -8.580 -5.146 -1.791 1.00 64.94 107 PRO A C 1
ATOM 825 O O . PRO A 1 107 ? -9.620 -5.719 -2.110 1.00 64.94 107 PRO A O 1
ATOM 828 N N . LEU A 1 108 ? -7.575 -5.016 -2.662 1.00 75.19 108 LEU A N 1
ATOM 829 C CA . LEU A 1 108 ? -7.664 -5.618 -3.995 1.00 75.19 108 LEU A CA 1
ATOM 830 C C . LEU A 1 108 ? -7.445 -7.136 -3.960 1.00 75.19 108 LEU A C 1
ATOM 832 O O . LEU A 1 108 ? -6.421 -7.614 -3.477 1.00 75.19 108 LEU A O 1
ATOM 836 N N . ASP A 1 109 ? -8.376 -7.876 -4.559 1.00 74.25 109 ASP A N 1
ATOM 837 C CA . ASP A 1 109 ? -8.226 -9.304 -4.842 1.00 74.25 109 ASP A CA 1
ATOM 838 C C . ASP A 1 109 ? -7.627 -9.547 -6.238 1.00 74.25 109 ASP A C 1
ATOM 840 O O . ASP A 1 109 ? -7.717 -8.702 -7.135 1.00 74.25 109 ASP A O 1
ATOM 844 N N . HIS A 1 110 ? -7.037 -10.732 -6.429 1.00 82.31 110 HIS A N 1
ATOM 845 C CA . HIS A 1 110 ? -6.491 -11.220 -7.706 1.00 82.31 110 HIS A CA 1
ATOM 846 C C . HIS A 1 110 ? -5.370 -10.361 -8.317 1.00 82.31 110 HIS A C 1
ATOM 848 O O . HIS A 1 110 ? -5.143 -10.396 -9.527 1.00 82.31 110 HIS A O 1
ATOM 854 N N . ILE A 1 111 ? -4.642 -9.578 -7.514 1.00 87.75 111 ILE A N 1
ATOM 855 C CA . ILE A 1 111 ? -3.521 -8.791 -8.045 1.00 87.75 111 ILE A CA 1
ATOM 856 C C . ILE A 1 111 ? -2.340 -9.675 -8.451 1.00 87.75 111 ILE A C 1
ATOM 858 O O . ILE A 1 111 ? -1.697 -9.388 -9.456 1.00 87.75 111 ILE A O 1
ATOM 862 N N . LEU A 1 112 ? -2.096 -10.774 -7.725 1.00 88.56 112 LEU A N 1
ATOM 863 C CA . LEU A 1 112 ? -0.980 -11.679 -8.009 1.00 88.56 112 LEU A CA 1
ATOM 864 C C . LEU A 1 112 ? -1.119 -12.356 -9.375 1.00 88.56 112 LEU A C 1
ATOM 866 O O . LEU A 1 112 ? -0.122 -12.573 -10.052 1.00 88.56 112 LEU A O 1
ATOM 870 N N . GLU A 1 113 ? -2.349 -12.627 -9.811 1.00 89.69 113 GLU A N 1
ATOM 871 C CA . GLU A 1 113 ? -2.645 -13.214 -11.127 1.00 89.69 113 GLU A CA 1
ATOM 872 C C . GLU A 1 113 ? -2.289 -12.268 -12.285 1.00 89.69 113 GLU A C 1
ATOM 874 O O . GLU A 1 113 ? -2.112 -12.705 -13.419 1.00 89.69 113 GLU A O 1
ATOM 879 N N . ARG A 1 114 ? -2.163 -10.967 -11.997 1.00 92.06 114 ARG A N 1
ATOM 880 C CA . ARG A 1 114 ? -1.766 -9.926 -12.952 1.00 92.06 114 ARG A CA 1
ATOM 881 C C . ARG A 1 114 ? -0.273 -9.602 -12.870 1.00 92.06 114 ARG A C 1
ATOM 883 O O . ARG A 1 114 ? 0.198 -8.787 -13.661 1.00 92.06 114 ARG A O 1
ATOM 890 N N . CYS A 1 115 ? 0.467 -10.191 -11.929 1.00 93.88 115 CYS A N 1
ATOM 891 C CA . CYS A 1 115 ? 1.893 -9.945 -11.747 1.00 93.88 115 CYS A CA 1
ATOM 892 C C . CYS A 1 115 ? 2.736 -10.866 -12.636 1.00 93.88 115 CYS A C 1
ATOM 894 O O . CYS A 1 115 ? 2.696 -12.087 -12.511 1.00 93.88 115 CYS A O 1
ATOM 896 N N . PHE A 1 116 ? 3.584 -10.262 -13.462 1.00 95.44 116 PHE A N 1
ATOM 897 C CA . PHE A 1 116 ? 4.580 -10.919 -14.300 1.00 95.44 116 PHE A CA 1
ATOM 898 C C . PHE A 1 116 ? 5.970 -10.442 -13.860 1.00 95.44 116 PHE A C 1
ATOM 900 O O . PHE A 1 116 ? 6.465 -9.441 -14.383 1.00 95.44 116 PHE A O 1
ATOM 907 N N . PRO A 1 117 ? 6.605 -11.112 -12.876 1.00 94.00 117 PRO A N 1
ATOM 908 C CA . PRO A 1 117 ? 7.822 -10.615 -12.223 1.00 94.00 117 PRO A CA 1
ATOM 909 C C . PRO A 1 117 ? 8.941 -10.294 -13.209 1.00 94.00 117 PRO A C 1
ATOM 911 O O . PRO A 1 117 ? 9.672 -9.323 -13.038 1.00 94.00 117 PRO A O 1
ATOM 914 N N . TYR A 1 118 ? 9.028 -11.095 -14.268 1.00 94.31 118 TYR A N 1
ATOM 915 C CA . TYR A 1 118 ? 9.952 -10.880 -15.357 1.00 94.31 118 TYR A CA 1
ATOM 916 C C . TYR A 1 118 ? 9.310 -11.262 -16.687 1.00 94.31 118 TYR A C 1
ATOM 918 O O . TYR A 1 118 ? 8.695 -12.321 -16.813 1.00 94.31 118 TYR A O 1
ATOM 926 N N . THR A 1 119 ? 9.479 -10.400 -17.680 1.00 93.62 119 THR A N 1
ATOM 927 C CA . THR A 1 119 ? 8.956 -10.550 -19.038 1.00 93.62 119 THR A CA 1
ATOM 928 C C . THR A 1 119 ? 10.072 -10.336 -20.052 1.00 93.62 119 THR A C 1
ATOM 930 O O . THR A 1 119 ? 11.084 -9.691 -19.777 1.00 93.62 119 THR A O 1
ATOM 933 N N . THR A 1 120 ? 9.910 -10.916 -21.240 1.00 90.25 120 THR A N 1
ATOM 934 C CA . THR A 1 120 ? 10.897 -10.833 -22.324 1.00 90.25 120 THR A CA 1
ATOM 935 C C . THR A 1 120 ? 10.191 -10.552 -23.642 1.00 90.25 120 THR A C 1
ATOM 937 O O . THR A 1 120 ? 9.001 -10.806 -23.773 1.00 90.25 120 THR A O 1
ATOM 940 N N . LEU A 1 121 ? 10.925 -10.086 -24.652 1.00 90.44 121 LEU A N 1
ATOM 941 C CA . LEU A 1 121 ? 10.364 -9.860 -25.990 1.00 90.44 121 LEU A CA 1
ATOM 942 C C . LEU A 1 121 ? 9.886 -11.134 -26.700 1.00 90.44 121 LEU A C 1
ATOM 944 O O . LEU A 1 121 ? 9.162 -11.045 -27.685 1.00 90.44 121 LEU A O 1
ATOM 948 N N . ASN A 1 122 ? 10.308 -12.309 -26.230 1.00 89.81 122 ASN A N 1
ATOM 949 C CA . ASN A 1 122 ? 9.953 -13.578 -26.861 1.00 89.81 122 ASN A CA 1
ATOM 950 C C . ASN A 1 122 ? 8.497 -13.975 -26.587 1.00 89.81 122 ASN A C 1
ATOM 952 O O . ASN A 1 122 ? 7.933 -14.752 -27.351 1.00 89.81 122 ASN A O 1
ATOM 956 N N . ASN A 1 123 ? 7.912 -13.479 -25.494 1.00 88.00 123 ASN A N 1
ATOM 957 C CA . ASN A 1 123 ? 6.526 -13.734 -25.125 1.00 88.00 123 ASN A CA 1
ATOM 958 C C . ASN A 1 123 ? 5.893 -12.429 -24.614 1.00 88.00 123 ASN A C 1
ATOM 960 O O . ASN A 1 123 ? 6.283 -11.910 -23.567 1.00 88.00 123 ASN A O 1
ATOM 964 N N . LEU A 1 124 ? 4.902 -11.936 -25.361 1.00 91.00 124 LEU A N 1
ATOM 965 C CA . LEU A 1 124 ? 4.142 -10.724 -25.057 1.00 91.00 124 LEU A CA 1
ATOM 966 C C . LEU A 1 124 ? 2.693 -11.020 -24.625 1.00 91.00 124 LEU A C 1
ATOM 968 O O . LEU A 1 124 ? 1.886 -10.098 -24.562 1.00 91.00 124 LEU A O 1
ATOM 972 N N . ASP A 1 125 ? 2.362 -12.270 -24.285 1.00 91.38 125 ASP A N 1
ATOM 973 C CA . ASP A 1 125 ? 1.008 -12.704 -23.898 1.00 91.38 125 ASP A CA 1
ATOM 974 C C . ASP A 1 125 ? 0.492 -11.922 -22.675 1.00 91.38 125 ASP A C 1
ATOM 976 O O . ASP A 1 125 ? -0.703 -11.684 -22.514 1.00 91.38 125 ASP A O 1
ATOM 980 N N . PHE A 1 126 ? 1.403 -11.445 -21.818 1.00 92.06 126 PHE A N 1
ATOM 981 C CA . PHE A 1 126 ? 1.059 -10.625 -20.656 1.00 92.06 126 PHE A CA 1
ATOM 982 C C . PHE A 1 126 ? 0.398 -9.286 -21.025 1.00 92.06 126 PHE A C 1
ATOM 984 O O . PHE A 1 126 ? -0.336 -8.737 -20.204 1.00 92.06 126 PHE A O 1
ATOM 991 N N . LEU A 1 127 ? 0.618 -8.764 -22.241 1.00 91.69 127 LEU A N 1
ATOM 992 C CA . LEU A 1 127 ? -0.031 -7.536 -22.718 1.00 91.69 127 LEU A CA 1
ATOM 993 C C . LEU A 1 127 ? -1.549 -7.706 -22.862 1.00 91.69 127 LEU A C 1
ATOM 995 O O . LEU A 1 127 ? -2.280 -6.718 -22.789 1.00 91.69 127 LEU A O 1
ATOM 999 N N . GLU A 1 128 ? -2.026 -8.941 -23.042 1.00 90.12 128 GLU A N 1
ATOM 1000 C CA . GLU A 1 128 ? -3.455 -9.262 -23.112 1.00 90.12 128 GLU A CA 1
ATOM 1001 C C . GLU A 1 128 ? -4.122 -9.237 -21.729 1.00 90.12 128 GLU A C 1
ATOM 1003 O O . GLU A 1 128 ? -5.346 -9.113 -21.626 1.00 90.12 128 GLU A O 1
ATOM 1008 N N . VAL A 1 129 ? -3.336 -9.318 -20.648 1.00 92.62 129 VAL A N 1
ATOM 1009 C CA . VAL A 1 129 ? -3.866 -9.325 -19.285 1.00 92.62 129 VAL A CA 1
ATOM 1010 C C . VAL A 1 129 ? -4.237 -7.902 -18.852 1.00 92.62 129 VAL A C 1
ATOM 1012 O O . VAL A 1 129 ? -3.375 -7.018 -18.779 1.00 92.62 129 VAL A O 1
ATOM 1015 N N . PRO A 1 130 ? -5.518 -7.647 -18.517 1.00 88.81 130 PRO A N 1
ATOM 1016 C CA . PRO A 1 130 ? -5.977 -6.311 -18.173 1.00 88.81 130 PRO A CA 1
ATOM 1017 C C . PRO A 1 130 ? -5.301 -5.821 -16.892 1.00 88.81 130 PRO A C 1
ATOM 1019 O O . PRO A 1 130 ? -5.388 -6.436 -15.825 1.00 88.81 130 PRO A O 1
ATOM 1022 N N . GLY A 1 131 ? -4.621 -4.683 -17.011 1.00 88.94 131 GLY A N 1
ATOM 1023 C CA . GLY A 1 131 ? -3.873 -4.086 -15.917 1.00 88.94 131 GLY A CA 1
ATOM 1024 C C . GLY A 1 131 ? -2.721 -4.962 -15.430 1.00 88.94 131 GLY A C 1
ATOM 1025 O O . GLY A 1 131 ? -2.518 -5.087 -14.228 1.00 88.94 131 GLY A O 1
ATOM 1026 N N . TYR A 1 132 ? -2.003 -5.648 -16.308 1.00 95.06 132 TYR A N 1
ATOM 1027 C CA . TYR A 1 132 ? -0.824 -6.390 -15.876 1.00 95.06 132 TYR A CA 1
ATOM 1028 C C . TYR A 1 132 ? 0.149 -5.504 -15.065 1.00 95.06 132 TYR A C 1
ATOM 1030 O O . TYR A 1 132 ? 0.201 -4.279 -15.219 1.00 95.06 132 TYR A O 1
ATOM 1038 N N . ILE A 1 133 ? 0.946 -6.148 -14.217 1.00 96.00 133 ILE A N 1
ATOM 1039 C CA . ILE A 1 133 ? 2.072 -5.552 -13.500 1.00 96.00 133 ILE A CA 1
ATOM 1040 C C . ILE A 1 133 ? 3.295 -6.353 -13.916 1.00 96.00 133 ILE A C 1
ATOM 1042 O O . ILE A 1 133 ? 3.450 -7.492 -13.484 1.00 96.00 133 ILE A O 1
ATOM 1046 N N . ALA A 1 134 ? 4.128 -5.805 -14.791 1.00 96.31 134 ALA A N 1
ATOM 1047 C CA . ALA A 1 134 ? 5.228 -6.549 -15.397 1.00 96.31 134 ALA A CA 1
ATOM 1048 C C . ALA A 1 134 ? 6.587 -5.931 -15.080 1.00 96.31 134 ALA A C 1
ATOM 1050 O O . ALA A 1 134 ? 6.687 -4.736 -14.811 1.00 96.31 134 ALA A O 1
ATOM 1051 N N . GLY A 1 135 ? 7.634 -6.749 -15.136 1.00 96.44 135 GLY A N 1
ATOM 1052 C CA . GLY A 1 135 ? 9.024 -6.324 -15.002 1.00 96.44 135 GLY A CA 1
ATOM 1053 C C . GLY A 1 135 ? 9.847 -6.702 -16.229 1.00 96.44 135 GLY A C 1
ATOM 1054 O O . GLY A 1 135 ? 9.658 -7.782 -16.787 1.00 96.44 135 GLY A O 1
ATOM 1055 N N . SER A 1 136 ? 10.764 -5.839 -16.664 1.00 95.81 136 SER A N 1
ATOM 1056 C CA . SER A 1 136 ? 11.707 -6.135 -17.748 1.00 95.81 136 SER A CA 1
ATOM 1057 C C . SER A 1 136 ? 13.030 -5.385 -17.580 1.00 95.81 136 SER A C 1
ATOM 1059 O O . SER A 1 136 ? 13.091 -4.317 -16.976 1.00 95.81 136 SER A O 1
ATOM 1061 N N . THR A 1 137 ? 14.105 -5.935 -18.143 1.00 95.38 137 THR A N 1
ATOM 1062 C CA . THR A 1 137 ? 15.421 -5.274 -18.241 1.00 95.38 137 THR A CA 1
ATOM 1063 C C . THR A 1 137 ? 15.704 -4.738 -19.649 1.00 95.38 137 THR A C 1
ATOM 1065 O O . THR A 1 137 ? 16.760 -4.159 -19.906 1.00 95.38 137 THR A O 1
ATOM 1068 N N . ASN A 1 138 ? 14.790 -4.950 -20.601 1.00 93.88 138 ASN A N 1
ATOM 1069 C CA . ASN A 1 138 ? 15.005 -4.562 -21.990 1.00 93.88 138 ASN A CA 1
ATOM 1070 C C . ASN A 1 138 ? 14.531 -3.114 -22.238 1.00 93.88 138 ASN A C 1
ATOM 1072 O O . ASN A 1 138 ? 13.339 -2.845 -22.098 1.00 93.88 138 ASN A O 1
ATOM 1076 N N . PRO A 1 139 ? 15.406 -2.185 -22.663 1.00 92.50 139 PRO A N 1
ATOM 1077 C CA . PRO A 1 139 ? 15.051 -0.772 -22.833 1.00 92.50 139 PRO A CA 1
ATOM 1078 C C . PRO A 1 139 ? 14.044 -0.529 -23.965 1.00 92.50 139 PRO A C 1
ATOM 1080 O O . PRO A 1 139 ? 13.403 0.515 -24.011 1.00 92.50 139 PRO A O 1
ATOM 1083 N N . ILE A 1 140 ? 13.842 -1.500 -24.861 1.00 92.31 140 ILE A N 1
ATOM 1084 C CA . ILE A 1 140 ? 12.867 -1.385 -25.953 1.00 92.31 140 ILE A CA 1
ATOM 1085 C C . ILE A 1 140 ? 11.447 -1.089 -25.451 1.00 92.31 140 ILE A C 1
ATOM 1087 O O . ILE A 1 140 ? 10.684 -0.423 -26.141 1.00 92.31 140 ILE A O 1
ATOM 1091 N N . PHE A 1 141 ? 11.100 -1.535 -24.239 1.00 90.44 141 PHE A N 1
ATOM 1092 C CA . PHE A 1 141 ? 9.783 -1.300 -23.658 1.00 90.44 141 PHE A CA 1
ATOM 1093 C C . PHE A 1 141 ? 9.515 0.192 -23.400 1.00 90.44 141 PHE A C 1
ATOM 1095 O O . PHE A 1 141 ? 8.370 0.622 -23.501 1.00 90.44 141 PHE A O 1
ATOM 1102 N N . GLU A 1 142 ? 10.548 0.997 -23.134 1.00 88.94 142 GLU A N 1
ATOM 1103 C CA . GLU A 1 142 ? 10.425 2.457 -22.997 1.00 88.94 142 GLU A CA 1
ATOM 1104 C C . GLU A 1 142 ? 10.033 3.121 -24.326 1.00 88.94 142 GLU A C 1
ATOM 1106 O O . GLU A 1 142 ? 9.300 4.107 -24.346 1.00 88.94 142 GLU A O 1
ATOM 1111 N N . SER A 1 143 ? 10.471 2.544 -25.451 1.00 89.31 143 SER A N 1
ATOM 1112 C CA . SER A 1 143 ? 10.180 3.054 -26.798 1.00 89.31 143 SER A CA 1
ATOM 1113 C C . SER A 1 143 ? 8.753 2.755 -27.278 1.00 89.31 143 SER A C 1
ATOM 1115 O O . SER A 1 143 ? 8.339 3.311 -28.293 1.00 89.31 143 SER A O 1
ATOM 1117 N N . HIS A 1 144 ? 8.005 1.912 -26.555 1.00 88.69 144 HIS A N 1
ATOM 1118 C CA . HIS A 1 144 ? 6.646 1.477 -26.892 1.00 88.69 144 HIS A CA 1
ATOM 1119 C C . HIS A 1 144 ? 5.622 1.912 -25.821 1.00 88.69 144 HIS A C 1
ATOM 1121 O O . HIS A 1 144 ? 5.128 1.077 -25.053 1.00 88.69 144 HIS A O 1
ATOM 1127 N N . PRO A 1 145 ? 5.281 3.215 -25.739 1.00 86.00 145 PRO A N 1
ATOM 1128 C CA . PRO A 1 145 ? 4.322 3.741 -24.763 1.00 86.00 145 PRO A CA 1
ATOM 1129 C C . PRO A 1 145 ? 2.890 3.216 -24.957 1.00 86.00 145 PRO A C 1
ATOM 1131 O O . PRO A 1 145 ? 2.031 3.444 -24.112 1.00 86.00 145 PRO A O 1
ATOM 1134 N N . GLU A 1 146 ? 2.595 2.523 -26.056 1.00 87.31 146 GLU A N 1
ATOM 1135 C CA . GLU A 1 146 ? 1.322 1.844 -26.288 1.00 87.31 146 GLU A CA 1
ATOM 1136 C C . GLU A 1 146 ? 1.144 0.576 -25.435 1.00 87.31 146 GLU A C 1
ATOM 1138 O O . GLU A 1 146 ? 0.008 0.144 -25.208 1.00 87.31 146 GLU A O 1
ATOM 1143 N N . TRP A 1 147 ? 2.236 -0.022 -24.944 1.00 90.00 147 TRP A N 1
ATOM 1144 C CA . TRP A 1 147 ? 2.193 -1.276 -24.189 1.00 90.00 147 TRP A CA 1
ATOM 1145 C C . TRP A 1 147 ? 1.780 -1.073 -22.732 1.00 90.00 147 TRP A C 1
ATOM 1147 O O . TRP A 1 147 ? 1.030 -1.890 -22.208 1.00 90.00 147 TRP A O 1
ATOM 1157 N N . TRP A 1 148 ? 2.160 0.045 -22.117 1.00 92.31 148 TRP A N 1
ATOM 1158 C CA . TRP A 1 148 ? 1.944 0.342 -20.699 1.00 92.31 148 TRP A CA 1
ATOM 1159 C C . TRP A 1 148 ? 1.223 1.678 -20.499 1.00 92.31 148 TRP A C 1
ATOM 1161 O O . TRP A 1 148 ? 1.254 2.557 -21.353 1.00 92.31 148 TRP A O 1
ATOM 1171 N N . ASP A 1 149 ? 0.572 1.840 -19.348 1.00 90.81 149 ASP A N 1
ATOM 1172 C CA . ASP A 1 149 ? -0.034 3.113 -18.940 1.00 90.81 149 ASP A CA 1
ATOM 1173 C C . ASP A 1 149 ? 0.900 3.880 -17.994 1.00 90.81 149 ASP A C 1
ATOM 1175 O O . ASP A 1 149 ? 0.988 5.104 -18.069 1.00 90.81 149 ASP A O 1
ATOM 1179 N N . VAL A 1 150 ? 1.638 3.161 -17.141 1.00 93.06 150 VAL A N 1
ATOM 1180 C CA . VAL A 1 150 ? 2.664 3.718 -16.249 1.00 93.06 150 VAL A CA 1
ATOM 1181 C C . VAL A 1 150 ? 3.954 2.907 -16.354 1.00 93.06 150 VAL A C 1
ATOM 1183 O O . VAL A 1 150 ? 3.934 1.685 -16.215 1.00 93.06 150 VAL A O 1
ATOM 1186 N N . LEU A 1 151 ? 5.071 3.599 -16.571 1.00 94.50 151 LEU A N 1
ATOM 1187 C CA . LEU A 1 151 ? 6.424 3.054 -16.593 1.00 94.50 151 LEU A CA 1
ATOM 1188 C C . LEU A 1 151 ? 7.191 3.535 -15.360 1.00 94.50 151 LEU A C 1
ATOM 1190 O O . LEU A 1 151 ? 7.364 4.733 -15.145 1.00 94.50 151 LEU A O 1
ATOM 1194 N N . CYS A 1 152 ? 7.674 2.594 -14.565 1.00 95.31 152 CYS A N 1
ATOM 1195 C CA . CYS A 1 152 ? 8.500 2.829 -13.393 1.00 95.31 152 CYS A CA 1
ATOM 1196 C C . CYS A 1 152 ? 9.952 2.474 -13.732 1.00 95.31 152 CYS A C 1
ATOM 1198 O O . CYS A 1 152 ? 10.301 1.295 -13.797 1.00 95.31 152 CYS A O 1
ATOM 1200 N N . ASP A 1 153 ? 10.791 3.486 -13.946 1.00 95.12 153 ASP A N 1
ATOM 1201 C CA . ASP A 1 153 ? 12.217 3.302 -14.214 1.00 95.12 153 ASP A CA 1
ATOM 1202 C C . ASP A 1 153 ? 12.996 3.155 -12.899 1.00 95.12 153 ASP A C 1
ATOM 1204 O O . ASP A 1 153 ? 13.111 4.094 -12.108 1.00 95.12 153 ASP A O 1
ATOM 1208 N N . LEU A 1 154 ? 13.532 1.958 -12.669 1.00 94.19 154 LEU A N 1
ATOM 1209 C CA . LEU A 1 154 ? 14.316 1.601 -11.489 1.00 94.19 154 LEU A CA 1
ATOM 1210 C C . LEU A 1 154 ? 15.728 2.199 -11.507 1.00 94.19 154 LEU A C 1
ATOM 1212 O O . LEU A 1 154 ? 16.332 2.312 -10.442 1.00 94.19 154 LEU A O 1
ATOM 1216 N N . ASP A 1 155 ? 16.258 2.581 -12.673 1.00 92.38 155 ASP A N 1
ATOM 1217 C CA . ASP A 1 155 ? 17.593 3.176 -12.782 1.00 92.38 155 ASP A CA 1
ATOM 1218 C C . ASP A 1 155 ? 17.577 4.652 -12.369 1.00 92.38 155 ASP A C 1
ATOM 1220 O O . ASP A 1 155 ? 18.424 5.096 -11.590 1.00 92.38 155 ASP A O 1
ATOM 1224 N N . SER A 1 156 ? 16.600 5.422 -12.862 1.00 91.25 156 SER A N 1
ATOM 1225 C CA . SER A 1 156 ? 16.471 6.848 -12.528 1.00 91.25 156 SER A CA 1
ATOM 1226 C C . SER A 1 156 ? 15.542 7.141 -11.345 1.00 91.25 156 SER A C 1
ATOM 1228 O O . SER A 1 156 ? 15.560 8.259 -10.820 1.00 91.25 156 SER A O 1
ATOM 1230 N N . GLY A 1 157 ? 14.714 6.175 -10.934 1.00 90.44 157 GLY A N 1
ATOM 1231 C CA . GLY A 1 157 ? 13.658 6.365 -9.936 1.00 90.44 157 GLY A CA 1
ATOM 1232 C C . GLY A 1 157 ? 12.479 7.204 -10.442 1.00 90.44 157 GLY A C 1
ATOM 1233 O O . GLY A 1 157 ? 11.672 7.685 -9.644 1.00 90.44 157 GLY A O 1
ATOM 1234 N N . ARG A 1 158 ? 12.379 7.438 -11.758 1.00 90.62 158 ARG A N 1
ATOM 1235 C CA . ARG A 1 158 ? 11.296 8.224 -12.363 1.00 90.62 158 ARG A CA 1
ATOM 1236 C C . ARG A 1 158 ? 10.094 7.344 -12.682 1.00 90.62 158 ARG A C 1
ATOM 1238 O O . ARG A 1 158 ? 10.229 6.203 -13.113 1.00 90.62 158 ARG A O 1
ATOM 1245 N N . VAL A 1 159 ? 8.906 7.917 -12.514 1.00 91.88 159 VAL A N 1
ATOM 1246 C CA . VAL A 1 159 ? 7.639 7.295 -12.910 1.00 91.88 159 VAL A CA 1
ATOM 1247 C C . VAL A 1 159 ? 7.035 8.120 -14.039 1.00 91.88 159 VAL A C 1
ATOM 1249 O O . VAL A 1 159 ? 6.785 9.313 -13.877 1.00 91.88 159 VAL A O 1
ATOM 1252 N N . VAL A 1 160 ? 6.852 7.488 -15.194 1.00 90.19 160 VAL A N 1
ATOM 1253 C CA . VAL A 1 160 ? 6.375 8.103 -16.433 1.00 90.19 160 VAL A CA 1
ATOM 1254 C C . VAL A 1 160 ? 4.978 7.580 -16.737 1.00 90.19 160 VAL A C 1
ATOM 1256 O O . VAL A 1 160 ? 4.734 6.378 -16.690 1.00 90.19 160 VAL A O 1
ATOM 1259 N N . VAL A 1 161 ? 4.057 8.478 -17.075 1.00 88.31 161 VAL A N 1
ATOM 1260 C CA . VAL A 1 161 ? 2.696 8.125 -17.498 1.00 88.31 161 VAL A CA 1
ATOM 1261 C C . VAL A 1 161 ? 2.620 8.215 -19.016 1.00 88.31 161 VAL A C 1
ATOM 1263 O O . VAL A 1 161 ? 3.046 9.211 -19.606 1.00 88.31 161 VAL A O 1
ATOM 1266 N N . SER A 1 162 ? 2.091 7.177 -19.661 1.00 81.00 162 SER A N 1
ATOM 1267 C CA . SER A 1 162 ? 1.901 7.177 -21.108 1.00 81.00 162 SER A CA 1
ATOM 1268 C C . SER A 1 162 ? 0.802 8.165 -21.494 1.00 81.00 162 SER A C 1
ATOM 1270 O O . SER A 1 162 ? -0.292 8.170 -20.932 1.00 81.00 162 SER A O 1
ATOM 1272 N N . SER A 1 163 ? 1.074 8.986 -22.508 1.00 66.25 163 SER A N 1
ATOM 1273 C CA . SER A 1 163 ? 0.070 9.861 -23.133 1.00 66.25 163 SER A CA 1
ATOM 1274 C C . SER A 1 163 ? -0.792 9.135 -24.176 1.00 66.25 163 SER A C 1
ATOM 1276 O O . SER A 1 163 ? -1.712 9.721 -24.759 1.00 66.25 163 SER A O 1
ATOM 1278 N N . THR A 1 164 ? -0.503 7.854 -24.427 1.00 62.88 164 THR A N 1
ATOM 1279 C CA . THR A 1 164 ? -1.132 7.041 -25.468 1.00 62.88 164 THR A CA 1
ATOM 1280 C C . THR A 1 164 ? -1.937 5.928 -24.812 1.00 62.88 164 THR A C 1
ATOM 1282 O O . THR A 1 164 ? -1.379 4.966 -24.297 1.00 62.88 164 THR A O 1
ATOM 1285 N N . ALA A 1 165 ? -3.268 6.038 -24.836 1.00 58.78 165 ALA A N 1
ATOM 1286 C CA . ALA A 1 165 ? -4.115 4.931 -24.405 1.00 58.78 165 ALA A CA 1
ATOM 1287 C C . ALA A 1 165 ? -3.918 3.721 -25.339 1.00 58.78 165 ALA A C 1
ATOM 1289 O O . ALA A 1 165 ? -3.639 3.907 -26.526 1.00 58.78 165 ALA A O 1
ATOM 1290 N N . ALA A 1 166 ? -4.180 2.503 -24.846 1.00 55.38 166 ALA A N 1
ATOM 1291 C CA . ALA A 1 166 ? -4.137 1.243 -25.611 1.00 55.38 166 ALA A CA 1
ATOM 1292 C C . ALA A 1 166 ? -4.872 1.287 -26.976 1.00 55.38 166 ALA A C 1
ATOM 1294 O O . ALA A 1 166 ? -4.587 0.499 -27.872 1.00 55.38 166 ALA A O 1
ATOM 1295 N N . ASN A 1 167 ? -5.792 2.243 -27.157 1.00 51.78 167 ASN A N 1
ATOM 1296 C CA . ASN A 1 167 ? -6.631 2.417 -28.344 1.00 51.78 167 ASN A CA 1
ATOM 1297 C C . ASN A 1 167 ? -6.131 3.537 -29.290 1.00 51.78 167 ASN A C 1
ATOM 1299 O O . ASN A 1 167 ? -6.898 4.016 -30.127 1.00 51.78 167 ASN A O 1
ATOM 1303 N N . GLY A 1 168 ? -4.904 4.046 -29.114 1.00 53.56 168 GLY A N 1
ATOM 1304 C CA . GLY A 1 168 ? -4.324 5.123 -29.934 1.00 53.56 168 GLY A CA 1
ATOM 1305 C C . GLY A 1 168 ? -4.943 6.514 -29.718 1.00 53.56 168 GLY A C 1
ATOM 1306 O O . GLY A 1 168 ? -4.668 7.447 -30.472 1.00 53.56 168 GLY A O 1
ATOM 1307 N N . ARG A 1 169 ? -5.794 6.683 -28.695 1.00 43.56 169 ARG A N 1
ATOM 1308 C CA . ARG A 1 169 ? -6.355 7.988 -28.312 1.00 43.56 169 ARG A CA 1
ATOM 1309 C C . ARG A 1 169 ? -5.424 8.678 -27.317 1.00 43.56 169 ARG A C 1
ATOM 1311 O O . ARG A 1 169 ? -5.025 8.075 -26.324 1.00 43.56 169 ARG A O 1
ATOM 1318 N N . LYS A 1 170 ? -5.109 9.948 -27.584 1.00 40.69 170 LYS A N 1
ATOM 1319 C CA . LYS A 1 170 ? -4.334 10.806 -26.680 1.00 40.69 170 LYS A CA 1
ATOM 1320 C C . LYS A 1 170 ? -5.104 10.986 -25.372 1.00 40.69 170 LYS A C 1
ATOM 1322 O O . LYS A 1 170 ? -6.182 11.578 -25.389 1.00 40.69 170 LYS A O 1
ATOM 1327 N N . SER A 1 171 ? -4.553 10.498 -24.267 1.00 40.84 171 SER A N 1
ATOM 1328 C CA . SER A 1 171 ? -4.980 10.890 -22.925 1.00 40.84 171 SER A CA 1
ATOM 1329 C C . SER A 1 171 ? -3.926 11.848 -22.380 1.00 40.84 171 SER A C 1
ATOM 1331 O O . SER A 1 171 ? -2.745 11.519 -22.347 1.00 40.84 171 SER A O 1
ATOM 1333 N N . ALA A 1 172 ? -4.338 13.063 -22.018 1.00 39.94 172 ALA A N 1
ATOM 1334 C CA . ALA A 1 172 ? -3.506 13.996 -21.254 1.00 39.94 172 ALA A CA 1
ATOM 1335 C C . ALA A 1 172 ? -3.129 13.341 -19.910 1.00 39.94 172 ALA A C 1
ATOM 1337 O O . ALA A 1 172 ? -3.900 12.523 -19.414 1.00 39.94 172 ALA A O 1
ATOM 1338 N N . SER A 1 173 ? -2.025 13.623 -19.229 1.00 47.31 173 SER A N 1
ATOM 1339 C CA . SER A 1 173 ? -0.824 14.459 -19.396 1.00 47.31 173 SER A CA 1
ATOM 1340 C C . SER A 1 173 ? 0.148 13.940 -18.306 1.00 47.31 173 SER A C 1
ATOM 1342 O O . SER A 1 173 ? -0.080 12.845 -17.800 1.00 47.31 173 SER A O 1
ATOM 1344 N N . GLU A 1 174 ? 1.205 14.670 -17.930 1.00 48.19 174 GLU A N 1
ATOM 1345 C CA . GLU A 1 174 ? 2.015 14.408 -16.717 1.00 48.19 174 GLU A CA 1
ATOM 1346 C C . GLU A 1 174 ? 1.204 13.871 -15.519 1.00 48.19 174 GLU A C 1
ATOM 1348 O O . GLU A 1 174 ? 0.012 14.196 -15.432 1.00 48.19 174 GLU A O 1
ATOM 1353 N N . PRO A 1 175 ? 1.820 13.084 -14.598 1.00 52.12 175 PRO A N 1
ATOM 1354 C CA . PRO A 1 175 ? 1.130 12.543 -13.428 1.00 52.12 175 PRO A CA 1
ATOM 1355 C C . PRO A 1 175 ? 0.262 13.633 -12.813 1.00 52.12 175 PRO A C 1
ATOM 1357 O O . PRO A 1 175 ? 0.761 14.707 -12.468 1.00 52.12 175 PRO A O 1
ATOM 1360 N N . SER A 1 176 ? -1.051 13.388 -12.774 1.00 56.28 176 SER A N 1
ATOM 1361 C CA . SER A 1 176 ? -2.012 14.342 -12.231 1.00 56.28 176 SER A CA 1
ATOM 1362 C C . SER A 1 176 ? -1.491 14.818 -10.885 1.00 56.28 176 SER A C 1
ATOM 1364 O O . SER A 1 176 ? -1.130 13.980 -10.055 1.00 56.28 176 SER A O 1
ATOM 1366 N N . ARG A 1 177 ? -1.408 16.143 -10.703 1.00 57.81 177 ARG A N 1
ATOM 1367 C CA . ARG A 1 177 ? -0.943 16.754 -9.455 1.00 57.81 177 ARG A CA 1
ATOM 1368 C C . ARG A 1 177 ? -1.600 16.026 -8.285 1.00 57.81 177 ARG A C 1
ATOM 1370 O O . ARG A 1 177 ? -2.817 15.831 -8.315 1.00 57.81 177 ARG A O 1
ATOM 1377 N N . LEU A 1 178 ? -0.781 15.590 -7.330 1.00 63.22 178 LEU A N 1
ATOM 1378 C CA . LEU A 1 178 ? -1.250 14.857 -6.162 1.00 63.22 178 LEU A CA 1
ATOM 1379 C C . LEU A 1 178 ? -2.390 15.648 -5.515 1.00 63.22 178 LEU A C 1
ATOM 1381 O O . LEU A 1 178 ? -2.338 16.881 -5.428 1.00 63.22 178 LEU A O 1
ATOM 1385 N N . SER A 1 179 ? -3.454 14.943 -5.139 1.00 76.31 179 SER A N 1
ATOM 1386 C CA . SER A 1 179 ? -4.530 15.562 -4.371 1.00 76.31 179 SER A CA 1
ATOM 1387 C C . SER A 1 179 ? -3.988 16.039 -3.019 1.00 76.31 179 SER A C 1
ATOM 1389 O O . SER A 1 179 ? -2.972 15.532 -2.550 1.00 76.31 179 SER A O 1
ATOM 1391 N N . GLU A 1 180 ? -4.663 16.983 -2.357 1.00 74.00 180 GLU A N 1
ATOM 1392 C CA . GLU A 1 180 ? -4.265 17.411 -1.001 1.00 74.00 180 GLU A CA 1
ATOM 1393 C C . GLU A 1 180 ? -4.154 16.211 -0.039 1.00 74.00 180 GLU A C 1
ATOM 1395 O O . GLU A 1 180 ? -3.229 16.140 0.763 1.00 74.00 180 GLU A O 1
ATOM 1400 N N . LEU A 1 181 ? -5.029 15.210 -0.202 1.00 75.31 181 LEU A N 1
ATOM 1401 C CA . LEU A 1 181 ? -4.988 13.950 0.546 1.00 75.31 181 LEU A CA 1
ATOM 1402 C C . LEU A 1 181 ? -3.731 13.113 0.255 1.00 75.31 181 LEU A C 1
ATOM 1404 O O . LEU A 1 181 ? -3.205 12.466 1.155 1.00 75.31 181 LEU A O 1
ATOM 1408 N N . ASP A 1 182 ? -3.267 13.096 -0.995 1.00 84.81 182 ASP A N 1
ATOM 1409 C CA . ASP A 1 182 ? -2.076 12.345 -1.400 1.00 84.81 182 ASP A CA 1
ATOM 1410 C C . ASP A 1 182 ? -0.778 13.019 -0.931 1.00 84.81 182 ASP A C 1
ATOM 1412 O O . ASP A 1 182 ? 0.173 12.320 -0.587 1.00 84.81 182 ASP A O 1
ATOM 1416 N N . GLU A 1 183 ? -0.737 14.354 -0.899 1.00 84.44 183 GLU A N 1
ATOM 1417 C CA . GLU A 1 183 ? 0.397 15.115 -0.352 1.00 84.44 183 GLU A CA 1
ATOM 1418 C C . GLU A 1 183 ? 0.522 14.896 1.164 1.00 84.44 183 GLU A C 1
ATOM 1420 O O . GLU A 1 183 ? 1.596 14.521 1.641 1.00 84.44 183 GLU A O 1
ATOM 1425 N N . ASP A 1 184 ? -0.586 15.019 1.908 1.00 81.94 184 ASP A N 1
ATOM 1426 C CA . ASP A 1 184 ? -0.632 14.736 3.350 1.00 81.94 184 ASP A CA 1
ATOM 1427 C C . ASP A 1 184 ? -0.199 13.288 3.651 1.00 81.94 184 ASP A C 1
ATOM 1429 O O . ASP A 1 184 ? 0.566 13.019 4.585 1.00 81.94 184 ASP A O 1
ATOM 1433 N N . PHE A 1 185 ? -0.673 12.337 2.838 1.00 85.50 185 PHE A N 1
ATOM 1434 C CA . PHE A 1 185 ? -0.291 10.933 2.944 1.00 85.50 185 PHE A CA 1
ATOM 1435 C C . PHE A 1 185 ? 1.201 10.723 2.663 1.00 85.50 185 PHE A C 1
ATOM 1437 O O . PHE A 1 185 ? 1.885 10.036 3.428 1.00 85.50 185 PHE A O 1
ATOM 1444 N N . TYR A 1 186 ? 1.733 11.323 1.594 1.00 90.19 186 TYR A N 1
ATOM 1445 C CA . TYR A 1 186 ? 3.151 11.215 1.265 1.00 90.19 186 TYR A CA 1
ATOM 1446 C C . TYR A 1 186 ? 4.034 11.770 2.382 1.00 90.19 186 TYR A C 1
ATOM 1448 O O . TYR A 1 186 ? 5.013 11.124 2.758 1.00 90.19 186 TYR A O 1
ATOM 1456 N N . GLU A 1 187 ? 3.680 12.927 2.947 1.00 86.81 187 GLU A N 1
ATOM 1457 C CA . GLU A 1 187 ? 4.411 13.529 4.062 1.00 86.81 187 GLU A CA 1
ATOM 1458 C C . GLU A 1 187 ? 4.447 12.584 5.271 1.00 86.81 187 GLU A C 1
ATOM 1460 O O . GLU A 1 187 ? 5.517 12.338 5.836 1.00 86.81 187 GLU A O 1
ATOM 1465 N N . GLN A 1 188 ? 3.309 11.973 5.619 1.00 83.94 188 GLN A N 1
ATOM 1466 C CA . GLN A 1 188 ? 3.224 10.992 6.702 1.00 83.94 188 GLN A CA 1
ATOM 1467 C C . GLN A 1 188 ? 4.150 9.791 6.464 1.00 83.94 188 GLN A C 1
ATOM 1469 O O . GLN A 1 188 ? 4.911 9.400 7.356 1.00 83.94 188 GLN A O 1
ATOM 1474 N N . VAL A 1 189 ? 4.082 9.181 5.280 1.00 88.81 189 VAL A N 1
ATOM 1475 C CA . VAL A 1 189 ? 4.852 7.971 4.964 1.00 88.81 189 VAL A CA 1
ATOM 1476 C C . VAL A 1 189 ? 6.346 8.294 4.836 1.00 88.81 189 VAL A C 1
ATOM 1478 O O . VAL A 1 189 ? 7.178 7.526 5.324 1.00 88.81 189 VAL A O 1
ATOM 1481 N N . SER A 1 190 ? 6.704 9.448 4.265 1.00 89.25 190 SER A N 1
ATOM 1482 C CA . SER A 1 190 ? 8.090 9.924 4.181 1.00 89.25 190 SER A CA 1
ATOM 1483 C C . SER A 1 190 ? 8.679 10.184 5.569 1.00 89.25 190 SER A C 1
ATOM 1485 O O . SER A 1 190 ? 9.774 9.710 5.865 1.00 89.25 190 SER A O 1
ATOM 1487 N N . ALA A 1 191 ? 7.942 10.859 6.457 1.00 85.31 191 ALA A N 1
ATOM 1488 C CA . ALA A 1 191 ? 8.381 11.087 7.832 1.00 85.31 191 ALA A CA 1
ATOM 1489 C C . ALA A 1 191 ? 8.561 9.765 8.601 1.00 85.31 191 ALA A C 1
ATOM 1491 O O . ALA A 1 191 ? 9.534 9.597 9.339 1.00 85.31 191 ALA A O 1
ATOM 1492 N N . GLY A 1 192 ? 7.660 8.798 8.395 1.00 81.44 192 GLY A N 1
ATOM 1493 C CA . GLY A 1 192 ? 7.780 7.457 8.973 1.00 81.44 192 GLY A CA 1
ATOM 1494 C C . GLY A 1 192 ? 8.988 6.675 8.443 1.00 81.44 192 GLY A C 1
ATOM 1495 O O . GLY A 1 192 ? 9.665 5.983 9.208 1.00 81.44 192 GLY A O 1
ATOM 1496 N N . LEU A 1 193 ? 9.306 6.819 7.152 1.00 86.44 193 LEU A N 1
ATOM 1497 C CA . LEU A 1 193 ? 10.494 6.226 6.538 1.00 86.44 193 LEU A CA 1
ATOM 1498 C C . LEU A 1 193 ? 11.787 6.793 7.145 1.00 86.44 193 LEU A C 1
ATOM 1500 O O . LEU A 1 193 ? 12.694 6.025 7.489 1.00 86.44 193 LEU A O 1
ATOM 1504 N N . ASP A 1 194 ? 11.857 8.114 7.316 1.00 85.56 194 ASP A N 1
ATOM 1505 C CA . ASP A 1 194 ? 13.000 8.798 7.930 1.00 85.56 194 ASP A CA 1
ATOM 1506 C C . ASP A 1 194 ? 13.160 8.414 9.408 1.00 85.56 194 ASP A C 1
ATOM 1508 O O . ASP A 1 194 ? 14.274 8.157 9.876 1.00 85.56 194 ASP A O 1
ATOM 1512 N N . ALA A 1 195 ? 12.041 8.247 10.119 1.00 82.06 195 ALA A N 1
ATOM 1513 C CA . ALA A 1 195 ? 11.989 7.740 11.489 1.00 82.06 195 ALA A CA 1
ATOM 1514 C C . ALA A 1 195 ? 12.264 6.224 11.615 1.00 82.06 195 ALA A C 1
ATOM 1516 O O . ALA A 1 195 ? 12.252 5.691 12.726 1.00 82.06 195 ALA A O 1
ATOM 1517 N N . ARG A 1 196 ? 12.541 5.525 10.502 1.00 81.31 196 ARG A N 1
ATOM 1518 C CA . ARG A 1 196 ? 12.806 4.075 10.425 1.00 81.31 196 ARG A CA 1
ATOM 1519 C C . ARG A 1 196 ? 11.689 3.209 11.009 1.00 81.31 196 ARG A C 1
ATOM 1521 O O . ARG A 1 196 ? 11.953 2.210 11.681 1.00 81.31 196 ARG A O 1
ATOM 1528 N N . TYR A 1 197 ? 10.443 3.577 10.737 1.00 78.50 197 TYR A N 1
ATOM 1529 C CA . TYR A 1 197 ? 9.308 2.723 11.064 1.00 78.50 197 TYR A CA 1
ATOM 1530 C C . TYR A 1 197 ? 9.356 1.404 10.286 1.00 78.50 197 TYR A C 1
ATOM 1532 O O . TYR A 1 197 ? 10.051 1.267 9.276 1.00 78.50 197 TYR A O 1
ATOM 1540 N N . SER A 1 198 ? 8.666 0.395 10.818 1.00 76.19 198 SER A N 1
ATOM 1541 C CA . SER A 1 198 ? 8.708 -0.961 10.281 1.00 76.19 198 SER A CA 1
ATOM 1542 C C . SER A 1 198 ? 8.060 -1.041 8.894 1.00 76.19 198 SER A C 1
ATOM 1544 O O . SER A 1 198 ? 7.147 -0.286 8.561 1.00 76.19 198 SER A O 1
ATOM 1546 N N . GLU A 1 199 ? 8.493 -2.018 8.098 1.00 78.94 199 GLU A N 1
ATOM 1547 C CA . GLU A 1 199 ? 7.863 -2.366 6.816 1.00 78.94 199 GLU A CA 1
ATOM 1548 C C . GLU A 1 199 ? 6.356 -2.630 6.990 1.00 78.94 199 GLU A C 1
ATOM 1550 O O . GLU A 1 199 ? 5.550 -2.221 6.161 1.00 78.94 199 GLU A O 1
ATOM 1555 N N . TYR A 1 200 ? 5.971 -3.252 8.109 1.00 75.31 200 TYR A N 1
ATOM 1556 C CA . TYR A 1 200 ? 4.573 -3.478 8.463 1.00 75.31 200 TYR A CA 1
ATOM 1557 C C . TYR A 1 200 ? 3.793 -2.166 8.602 1.00 75.31 200 TYR A C 1
ATOM 1559 O O . TYR A 1 200 ? 2.705 -2.049 8.049 1.00 75.31 20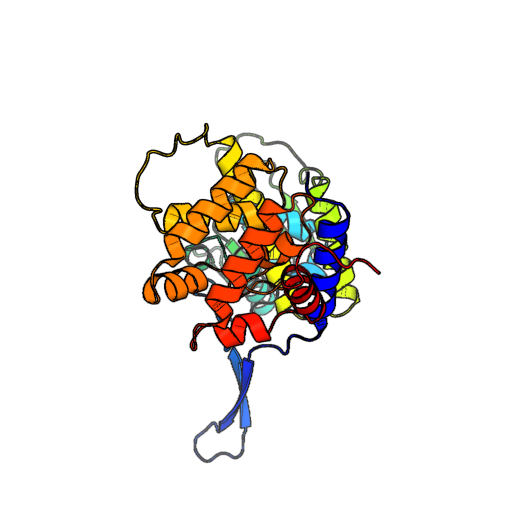0 TYR A O 1
ATOM 1567 N N . TRP A 1 201 ? 4.357 -1.164 9.284 1.00 76.81 201 TRP A N 1
ATOM 1568 C CA . TRP A 1 201 ? 3.719 0.144 9.426 1.00 76.81 201 TRP A CA 1
ATOM 1569 C C . TRP A 1 201 ? 3.506 0.817 8.066 1.00 76.81 201 TRP A C 1
ATOM 1571 O O . TRP A 1 201 ? 2.404 1.278 7.780 1.00 76.81 201 TRP A O 1
ATOM 1581 N N . LEU A 1 202 ? 4.529 0.804 7.202 1.00 82.38 202 LEU A N 1
ATOM 1582 C CA . LEU A 1 202 ? 4.443 1.386 5.859 1.00 82.38 202 LEU A CA 1
ATOM 1583 C C . LEU A 1 202 ? 3.348 0.713 5.029 1.00 82.38 202 LEU A C 1
ATOM 1585 O O . LEU A 1 202 ? 2.487 1.402 4.486 1.00 82.38 202 LEU A O 1
ATOM 1589 N N . ARG A 1 203 ? 3.339 -0.626 4.979 1.00 81.56 203 ARG A N 1
ATOM 1590 C CA . ARG A 1 203 ? 2.285 -1.400 4.302 1.00 81.56 203 ARG A CA 1
ATOM 1591 C C . ARG A 1 203 ? 0.909 -1.005 4.808 1.00 81.56 203 ARG A C 1
ATOM 1593 O O . ARG A 1 203 ? 0.021 -0.706 4.022 1.00 81.56 203 ARG A O 1
ATOM 1600 N N . ALA A 1 204 ? 0.753 -0.951 6.120 1.00 74.81 204 ALA A N 1
ATOM 1601 C CA . ALA A 1 204 ? -0.522 -0.682 6.744 1.00 74.81 204 ALA A CA 1
ATOM 1602 C C . ALA A 1 204 ? -1.036 0.746 6.442 1.00 74.81 204 ALA A C 1
ATOM 1604 O O . ALA A 1 204 ? -2.234 0.923 6.230 1.00 74.81 204 ALA A O 1
ATOM 1605 N N . CYS A 1 205 ? -0.147 1.741 6.314 1.00 80.12 205 CYS A N 1
ATOM 1606 C CA . CYS A 1 205 ? -0.501 3.077 5.821 1.00 80.12 205 CYS A CA 1
ATOM 1607 C C . CYS A 1 205 ? -0.999 3.055 4.366 1.00 80.12 205 CYS A C 1
ATOM 1609 O O . CYS A 1 205 ? -2.034 3.648 4.067 1.00 80.12 205 CYS A O 1
ATOM 1611 N N . PHE A 1 206 ? -0.305 2.352 3.466 1.00 85.75 206 PHE A N 1
ATOM 1612 C CA . PHE A 1 206 ? -0.737 2.206 2.068 1.00 85.75 206 PHE A CA 1
ATOM 1613 C C . PHE A 1 206 ? -2.075 1.464 1.942 1.00 85.75 206 PHE A C 1
ATOM 1615 O O . PHE A 1 206 ? -2.946 1.889 1.185 1.00 85.75 206 PHE A O 1
ATOM 1622 N N . GLN A 1 207 ? -2.274 0.407 2.732 1.00 78.94 207 GLN A N 1
ATOM 1623 C CA . GLN A 1 207 ? -3.534 -0.338 2.808 1.00 78.94 207 GLN A CA 1
ATOM 1624 C C . GLN A 1 207 ? -4.696 0.554 3.272 1.00 78.94 207 GLN A C 1
ATOM 1626 O O . GLN A 1 207 ? -5.780 0.513 2.689 1.00 78.94 207 GLN A O 1
ATOM 1631 N N . GLU A 1 208 ? -4.483 1.378 4.302 1.00 74.31 208 GLU A N 1
ATOM 1632 C CA . GLU A 1 208 ? -5.492 2.325 4.790 1.00 74.31 208 GLU A CA 1
ATOM 1633 C C . GLU A 1 208 ? -5.842 3.357 3.710 1.00 74.31 208 GLU A C 1
ATOM 1635 O O . GLU A 1 208 ? -7.020 3.543 3.403 1.00 74.31 208 GLU A O 1
ATOM 1640 N N . HIS A 1 209 ? -4.837 3.945 3.054 1.00 81.06 209 HIS A N 1
ATOM 1641 C CA . HIS A 1 209 ? -5.056 4.904 1.965 1.00 81.06 209 HIS A CA 1
ATOM 1642 C C . HIS A 1 209 ? -5.788 4.279 0.768 1.00 81.06 209 HIS A C 1
ATOM 1644 O O . HIS A 1 209 ? -6.728 4.863 0.227 1.00 81.06 209 HIS A O 1
ATOM 1650 N N . ALA A 1 210 ? -5.442 3.045 0.391 1.00 81.31 210 ALA A N 1
ATOM 1651 C CA . ALA A 1 210 ? -6.133 2.299 -0.662 1.00 81.31 210 ALA A CA 1
ATOM 1652 C C . ALA A 1 210 ? -7.622 2.098 -0.344 1.00 81.31 210 ALA A C 1
ATOM 1654 O O . ALA A 1 210 ? -8.486 2.295 -1.203 1.00 81.31 210 ALA A O 1
ATOM 1655 N N . GLN A 1 211 ? -7.928 1.728 0.901 1.00 74.06 211 GLN A N 1
ATOM 1656 C CA . GLN A 1 211 ? -9.302 1.548 1.367 1.00 74.06 211 GLN A CA 1
ATOM 1657 C C . GLN A 1 211 ? -10.082 2.863 1.350 1.00 74.06 211 GLN A C 1
ATOM 1659 O O . GLN A 1 211 ? -11.226 2.868 0.890 1.00 74.06 211 GLN A O 1
ATOM 1664 N N . LEU A 1 212 ? -9.469 3.968 1.790 1.00 73.25 212 LEU A N 1
ATOM 1665 C CA . LEU A 1 212 ? -10.074 5.304 1.749 1.00 73.25 212 LEU A CA 1
ATOM 1666 C C . LEU A 1 212 ? -10.526 5.673 0.336 1.00 73.25 212 LEU A C 1
ATOM 1668 O O . LEU A 1 212 ? -11.692 6.010 0.122 1.00 73.25 212 LEU A O 1
ATOM 1672 N N . LEU A 1 213 ? -9.625 5.536 -0.636 1.00 77.19 213 LEU A N 1
ATOM 1673 C CA . LEU A 1 213 ? -9.895 5.876 -2.032 1.00 77.19 213 LEU A CA 1
ATOM 1674 C C . LEU A 1 213 ? -10.988 4.997 -2.647 1.00 77.19 213 LEU A C 1
ATOM 1676 O O . LEU A 1 213 ? -11.826 5.479 -3.409 1.00 77.19 213 LEU A O 1
ATOM 1680 N N . ILE A 1 214 ? -11.012 3.703 -2.321 1.00 74.44 214 ILE A N 1
ATOM 1681 C CA . ILE A 1 214 ? -12.053 2.794 -2.811 1.00 74.44 214 ILE A CA 1
ATOM 1682 C C . ILE A 1 214 ? -13.412 3.143 -2.202 1.00 74.44 214 ILE A C 1
ATOM 1684 O O . ILE A 1 214 ? -14.401 3.198 -2.935 1.00 74.44 214 ILE A O 1
ATOM 1688 N N . CYS A 1 215 ? -13.471 3.437 -0.902 1.00 65.62 215 CYS A N 1
ATOM 1689 C CA . CYS A 1 215 ? -14.706 3.847 -0.234 1.00 65.62 215 CYS A CA 1
ATOM 1690 C C . CYS A 1 215 ? -15.287 5.131 -0.840 1.00 65.62 215 CYS A C 1
ATOM 1692 O O . CYS A 1 215 ? -16.493 5.209 -1.087 1.00 65.62 215 CYS A O 1
ATOM 1694 N N . ASP A 1 216 ? -14.439 6.121 -1.119 1.00 66.62 216 ASP A N 1
ATOM 1695 C CA . ASP A 1 216 ? -14.858 7.393 -1.713 1.00 66.62 216 ASP A CA 1
ATOM 1696 C C . ASP A 1 216 ? -15.433 7.215 -3.133 1.00 66.62 216 ASP A C 1
ATOM 1698 O O . ASP A 1 216 ? -16.499 7.744 -3.474 1.00 66.62 216 ASP A O 1
ATOM 1702 N N . ARG A 1 217 ? -14.812 6.342 -3.940 1.00 69.88 217 ARG A N 1
ATOM 1703 C CA . ARG A 1 217 ? -15.335 5.954 -5.264 1.00 69.88 217 ARG A CA 1
ATOM 1704 C C . ARG A 1 217 ? -16.682 5.243 -5.176 1.00 69.88 217 ARG A C 1
ATOM 1706 O O . ARG A 1 217 ? -17.574 5.522 -5.975 1.00 69.88 217 ARG A O 1
ATOM 1713 N N . GLN A 1 218 ? -16.846 4.327 -4.218 1.00 63.56 218 GLN A N 1
ATOM 1714 C CA . GLN A 1 218 ? -18.117 3.625 -4.020 1.00 63.56 218 GLN A CA 1
ATOM 1715 C C . GLN A 1 218 ? -19.229 4.601 -3.627 1.00 63.56 218 GLN A C 1
ATOM 1717 O O . GLN A 1 218 ? -20.334 4.490 -4.149 1.00 63.56 218 GLN A O 1
ATOM 1722 N N . ARG A 1 219 ? -18.952 5.606 -2.787 1.00 59.09 219 ARG A N 1
ATOM 1723 C CA . ARG A 1 219 ? -19.935 6.651 -2.447 1.00 59.09 219 ARG A CA 1
ATOM 1724 C C . ARG A 1 219 ? -20.357 7.487 -3.642 1.00 59.09 219 ARG A C 1
ATOM 1726 O O . ARG A 1 219 ? -21.546 7.728 -3.806 1.00 59.09 219 ARG A O 1
ATOM 1733 N N . SER A 1 220 ? -19.408 7.873 -4.491 1.00 58.09 220 SER A N 1
ATOM 1734 C CA . SER A 1 220 ? -19.708 8.633 -5.711 1.00 58.09 220 SER A CA 1
ATOM 1735 C C . SER A 1 220 ? -20.635 7.866 -6.666 1.00 58.09 220 SER A C 1
ATOM 1737 O O . SER A 1 220 ? -21.435 8.476 -7.370 1.00 58.09 220 SER A O 1
ATOM 1739 N N . ASN A 1 221 ? -20.573 6.530 -6.649 1.00 51.59 221 ASN A N 1
ATOM 1740 C CA . ASN A 1 221 ? -21.424 5.658 -7.463 1.00 51.59 221 ASN A CA 1
ATOM 1741 C C . ASN A 1 221 ? -22.717 5.202 -6.767 1.00 51.59 221 ASN A C 1
ATOM 1743 O O . ASN A 1 221 ? -23.643 4.757 -7.444 1.00 51.59 221 ASN A O 1
ATOM 1747 N N . THR A 1 222 ? -22.804 5.290 -5.438 1.00 45.31 222 THR A N 1
ATOM 1748 C CA . THR A 1 222 ? -23.936 4.754 -4.673 1.00 45.31 222 THR A CA 1
ATOM 1749 C C . THR A 1 222 ? -24.871 5.883 -4.262 1.00 45.31 222 THR A C 1
ATOM 1751 O O . THR A 1 222 ? -24.659 6.560 -3.258 1.00 45.31 222 THR A O 1
ATOM 1754 N N . SER A 1 223 ? -25.960 6.058 -5.011 1.00 43.84 223 SER A N 1
ATOM 1755 C CA . SER A 1 223 ? -27.155 6.721 -4.484 1.00 43.84 223 SER A CA 1
ATOM 1756 C C . SER A 1 223 ? -27.614 5.925 -3.259 1.00 43.84 223 SER A C 1
ATOM 1758 O O . SER A 1 223 ? -27.813 4.720 -3.385 1.00 43.84 223 SER A O 1
ATOM 1760 N N . LEU A 1 224 ? -27.714 6.584 -2.098 1.00 46.91 224 LEU A N 1
ATOM 1761 C CA . LEU A 1 224 ? -28.221 6.070 -0.815 1.00 46.91 224 LEU A CA 1
ATOM 1762 C C . LEU A 1 224 ? -29.046 4.782 -0.971 1.00 46.91 224 LEU A C 1
ATOM 1764 O O . LEU A 1 224 ? -30.215 4.831 -1.353 1.00 46.91 224 LEU A O 1
ATOM 1768 N N . V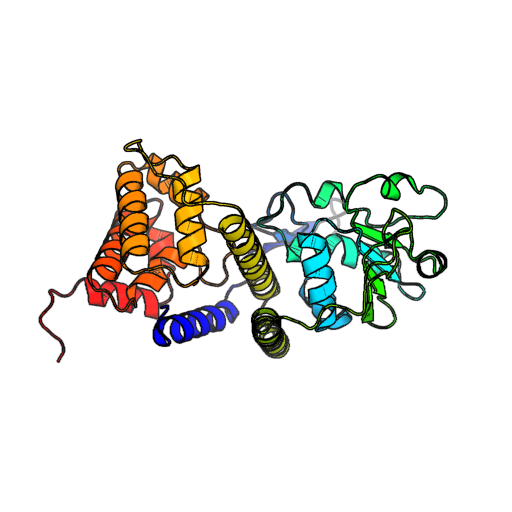AL A 1 225 ? -28.440 3.630 -0.674 1.00 44.19 225 VAL A N 1
ATOM 1769 C CA . VAL A 1 225 ? -29.191 2.380 -0.548 1.00 44.19 225 VAL A CA 1
ATOM 1770 C C . VAL A 1 225 ? -30.173 2.586 0.600 1.00 44.19 225 VAL A C 1
ATOM 1772 O O . VAL A 1 225 ? -29.774 2.721 1.757 1.00 44.19 225 VAL A O 1
ATOM 1775 N N . SER A 1 226 ? -31.463 2.656 0.278 1.00 43.34 226 SER A N 1
ATOM 1776 C CA . SER A 1 226 ? -32.533 2.640 1.266 1.00 43.34 226 SER A CA 1
ATOM 1777 C C . SER A 1 226 ? -32.483 1.298 1.991 1.00 43.34 226 SER A C 1
ATOM 1779 O O . SER A 1 226 ? -32.833 0.261 1.427 1.00 43.34 226 SER A O 1
ATOM 1781 N N . CYS A 1 227 ? -31.994 1.319 3.224 1.00 45.75 227 CYS A N 1
ATOM 1782 C CA . CYS A 1 227 ? -31.851 0.133 4.049 1.00 45.75 227 CYS A CA 1
ATOM 1783 C C . CYS A 1 227 ? -33.232 -0.271 4.595 1.00 45.75 227 CYS A C 1
ATOM 1785 O O . CYS A 1 227 ? -33.811 0.443 5.416 1.00 45.75 227 CYS A O 1
ATOM 1787 N N . GLY A 1 228 ? -33.784 -1.380 4.094 1.00 46.34 228 GLY A N 1
ATOM 1788 C CA . GLY A 1 228 ? -34.982 -2.018 4.647 1.00 46.34 228 GLY A CA 1
ATOM 1789 C C . GLY A 1 228 ? -34.723 -2.638 6.029 1.00 46.34 228 GLY A C 1
ATOM 1790 O O . GLY A 1 228 ? -33.581 -2.749 6.469 1.00 46.34 228 GLY A O 1
ATOM 1791 N N . GLN A 1 229 ? -35.793 -3.035 6.724 1.00 47.41 229 GLN A N 1
ATOM 1792 C CA . GLN A 1 229 ? -35.788 -3.615 8.080 1.00 47.41 229 GLN A CA 1
ATOM 1793 C C . GLN A 1 229 ? -35.221 -5.053 8.173 1.00 47.41 229 GLN A C 1
ATOM 1795 O O . GLN A 1 229 ? -35.682 -5.836 9.000 1.00 47.41 229 GLN A O 1
ATOM 1800 N N . ASP A 1 230 ? -34.235 -5.420 7.359 1.00 48.34 230 ASP A N 1
ATOM 1801 C CA . ASP A 1 230 ? -33.657 -6.768 7.379 1.00 48.34 230 ASP A CA 1
ATOM 1802 C C . ASP A 1 230 ? -32.479 -6.880 8.373 1.00 48.34 230 ASP A C 1
ATOM 1804 O O . ASP A 1 230 ? -31.787 -5.896 8.664 1.00 48.34 230 ASP A O 1
ATOM 1808 N N . ASP A 1 231 ? -32.272 -8.088 8.917 1.00 57.38 231 ASP A N 1
ATOM 1809 C CA . ASP A 1 231 ? -31.151 -8.467 9.802 1.00 57.38 231 ASP A CA 1
ATOM 1810 C C . ASP A 1 231 ? -29.814 -8.032 9.153 1.00 57.38 231 ASP A C 1
ATOM 1812 O O . ASP A 1 231 ? -29.610 -8.302 7.959 1.00 57.38 231 ASP A O 1
ATOM 1816 N N . PRO A 1 232 ? -28.911 -7.317 9.862 1.00 65.06 232 PRO A N 1
ATOM 1817 C CA . PRO A 1 232 ? -27.680 -6.802 9.269 1.00 65.06 232 PRO A CA 1
ATOM 1818 C C . PRO A 1 232 ? -26.836 -7.931 8.667 1.00 65.06 232 PRO A C 1
ATOM 1820 O O . PRO A 1 232 ? -26.193 -8.714 9.362 1.00 65.06 232 PRO A O 1
ATOM 1823 N N . SER A 1 233 ? -26.812 -7.998 7.337 1.00 72.81 233 SER A N 1
ATOM 1824 C CA . SER A 1 233 ? -25.951 -8.926 6.605 1.00 72.81 233 SER A CA 1
ATOM 1825 C C . SER A 1 233 ? -24.479 -8.565 6.822 1.00 72.81 233 SER A C 1
ATOM 1827 O O . SER A 1 233 ? -24.129 -7.386 6.871 1.00 72.81 233 SER A O 1
ATOM 1829 N N . SER A 1 234 ? -23.582 -9.553 6.842 1.00 68.62 234 SER A N 1
ATOM 1830 C CA . SER A 1 234 ? -22.135 -9.349 7.055 1.00 68.62 234 SER A CA 1
ATOM 1831 C C . SER A 1 234 ? -21.521 -8.323 6.094 1.00 68.62 234 SER A C 1
ATOM 1833 O O . SER A 1 234 ? -20.664 -7.535 6.477 1.00 68.62 234 SER A O 1
ATOM 1835 N N . ARG A 1 235 ? -22.018 -8.266 4.850 1.00 66.19 235 ARG A N 1
ATOM 1836 C CA . ARG A 1 235 ? -21.621 -7.256 3.854 1.00 66.19 235 ARG A CA 1
ATOM 1837 C C . ARG A 1 235 ? -21.948 -5.822 4.279 1.00 66.19 235 ARG A C 1
ATOM 1839 O O . ARG A 1 235 ? -21.149 -4.926 4.041 1.00 66.19 235 ARG A O 1
ATOM 1846 N N . MET A 1 236 ? -23.097 -5.616 4.915 1.00 69.81 236 MET A N 1
ATOM 1847 C CA . MET A 1 236 ? -23.534 -4.306 5.397 1.00 69.81 236 MET A CA 1
ATOM 1848 C C . MET A 1 236 ? -22.687 -3.858 6.594 1.00 69.81 236 MET A C 1
ATOM 1850 O O . MET A 1 236 ? -22.266 -2.709 6.661 1.00 69.81 236 MET A O 1
ATOM 1854 N N . VAL A 1 237 ? -22.365 -4.788 7.500 1.00 74.50 237 VAL A N 1
ATOM 1855 C CA . VAL A 1 237 ? -21.475 -4.527 8.642 1.00 74.50 237 VAL A CA 1
ATOM 1856 C C . VAL A 1 237 ? -20.054 -4.204 8.181 1.00 74.50 237 VAL A C 1
ATOM 1858 O O . VAL A 1 237 ? -19.469 -3.252 8.693 1.00 74.50 237 VAL A O 1
ATOM 1861 N N . MET A 1 238 ? -19.516 -4.919 7.184 1.00 69.31 238 MET A N 1
ATOM 1862 C CA . MET A 1 238 ? -18.231 -4.553 6.570 1.00 69.31 238 MET A CA 1
ATOM 1863 C C . MET A 1 238 ? -18.268 -3.134 6.011 1.00 69.31 238 MET A C 1
ATOM 1865 O O . MET A 1 238 ? -17.393 -2.338 6.336 1.00 69.31 238 MET A O 1
ATOM 1869 N N . GLN A 1 239 ? -19.323 -2.783 5.275 1.00 69.50 239 GLN A N 1
ATOM 1870 C CA . GLN A 1 239 ? -19.481 -1.441 4.724 1.00 69.50 239 GLN A CA 1
ATOM 1871 C C . GLN A 1 239 ? -19.545 -0.364 5.822 1.00 69.50 239 GLN A C 1
ATOM 1873 O O . GLN A 1 239 ? -18.943 0.697 5.674 1.00 69.50 239 GLN A O 1
ATOM 1878 N N . PHE A 1 240 ? -20.214 -0.624 6.950 1.00 74.00 240 PHE A N 1
ATOM 1879 C CA . PHE A 1 240 ? -20.225 0.298 8.092 1.00 74.00 240 PHE A CA 1
ATOM 1880 C C . PHE A 1 240 ? -18.854 0.423 8.766 1.00 74.00 240 PHE A C 1
ATOM 1882 O O . PHE A 1 240 ? -18.417 1.532 9.067 1.00 74.00 240 PHE A O 1
ATOM 1889 N N . LEU A 1 241 ? -18.142 -0.686 8.982 1.00 73.00 241 LEU A N 1
ATOM 1890 C CA . LEU A 1 241 ? -16.789 -0.670 9.550 1.00 73.00 241 LEU A CA 1
ATOM 1891 C C . LEU A 1 241 ? -15.790 0.057 8.641 1.00 73.00 241 LEU A C 1
ATOM 1893 O O . LEU A 1 241 ? -14.910 0.766 9.133 1.00 73.00 241 LEU A O 1
ATOM 1897 N N . GLU A 1 242 ? -15.934 -0.102 7.328 1.00 65.44 242 GLU A N 1
ATOM 1898 C CA . GLU A 1 242 ? -15.182 0.631 6.310 1.00 65.44 242 GLU A CA 1
ATOM 1899 C C . GLU A 1 242 ? -15.505 2.127 6.351 1.00 65.44 242 GLU A C 1
ATOM 1901 O O . GLU A 1 242 ? -14.593 2.950 6.374 1.00 65.44 242 GLU A O 1
ATOM 1906 N N . GLN A 1 243 ? -16.785 2.498 6.458 1.00 68.38 243 GLN A N 1
ATOM 1907 C CA . GLN A 1 243 ? -17.199 3.895 6.601 1.00 68.38 243 GLN A CA 1
ATOM 1908 C C . GLN A 1 243 ? -16.611 4.540 7.860 1.00 68.38 243 GLN A C 1
ATOM 1910 O O . GLN A 1 243 ? -16.046 5.631 7.779 1.00 68.38 243 GLN A O 1
ATOM 1915 N N . LEU A 1 244 ? -16.699 3.864 9.009 1.00 70.69 244 LEU A N 1
ATOM 1916 C CA . LEU A 1 244 ? -16.132 4.346 10.270 1.00 70.69 244 LEU A CA 1
ATOM 1917 C C . LEU A 1 244 ? -14.610 4.506 10.192 1.00 70.69 244 LEU A C 1
ATOM 1919 O O . LEU A 1 244 ? -14.071 5.488 10.699 1.00 70.69 244 LEU A O 1
ATOM 1923 N N . ARG A 1 245 ? -13.921 3.575 9.519 1.00 66.00 245 ARG A N 1
ATOM 1924 C CA . ARG A 1 245 ? -12.477 3.671 9.265 1.00 66.00 245 ARG A CA 1
ATOM 1925 C C . ARG A 1 245 ? -12.140 4.851 8.376 1.00 66.00 245 ARG A C 1
ATOM 1927 O O . ARG A 1 245 ? -11.123 5.496 8.599 1.00 66.00 245 ARG A O 1
ATOM 1934 N N . ALA A 1 246 ? -12.987 5.138 7.391 1.00 58.53 246 ALA A N 1
ATOM 1935 C CA . ALA A 1 246 ? -12.643 6.090 6.361 1.00 58.53 246 ALA A CA 1
ATOM 1936 C C . ALA A 1 246 ? -12.501 7.539 6.861 1.00 58.53 246 ALA A C 1
ATOM 1938 O O . ALA A 1 246 ? -12.137 8.414 6.081 1.00 58.53 246 ALA A O 1
ATOM 1939 N N . GLY A 1 247 ? -12.847 7.833 8.125 1.00 56.00 247 GLY A N 1
ATOM 1940 C CA . GLY A 1 247 ? -12.654 9.150 8.754 1.00 56.00 247 GLY A CA 1
ATOM 1941 C C . GLY A 1 247 ? -13.358 10.314 8.039 1.00 56.00 247 GLY A C 1
ATOM 1942 O O . GLY A 1 247 ? -13.177 11.478 8.378 1.00 56.00 247 GLY A O 1
ATOM 1943 N N . SER A 1 248 ? -14.146 10.004 7.018 1.00 50.47 248 SER A N 1
ATOM 1944 C CA . SER A 1 248 ? -14.838 10.955 6.163 1.00 50.47 248 SER A CA 1
ATOM 1945 C C . SER A 1 248 ? -15.967 11.665 6.915 1.00 50.47 248 SER A C 1
ATOM 1947 O O . SER A 1 248 ? -16.354 11.243 8.004 1.00 50.47 248 SER A O 1
ATOM 1949 N N . HIS A 1 249 ? -16.511 12.736 6.328 1.00 55.47 249 HIS A N 1
ATOM 1950 C CA . HIS A 1 249 ? -17.620 13.546 6.852 1.00 55.47 249 HIS A CA 1
ATOM 1951 C C . HIS A 1 249 ? -18.939 12.758 7.004 1.00 55.47 249 HIS A C 1
ATOM 1953 O O . HIS A 1 249 ? -19.929 13.055 6.348 1.00 55.47 249 HIS A O 1
ATOM 1959 N N . ILE A 1 250 ? -18.963 11.759 7.881 1.00 67.12 250 ILE A N 1
ATOM 1960 C CA . ILE A 1 250 ? -20.165 11.055 8.311 1.00 67.12 250 ILE A CA 1
ATOM 1961 C C . ILE A 1 250 ? -20.905 11.990 9.265 1.00 67.12 250 ILE A C 1
ATOM 1963 O O . ILE A 1 250 ? -20.298 12.603 10.155 1.00 67.12 250 ILE A O 1
ATOM 1967 N N . SER A 1 251 ? -22.207 12.148 9.051 1.00 74.19 251 SER A N 1
ATOM 1968 C CA . SER A 1 251 ? -23.057 12.864 9.997 1.00 74.19 251 SER A CA 1
ATOM 1969 C C . SER A 1 251 ? -23.188 12.068 11.295 1.00 74.19 251 SER A C 1
ATOM 1971 O O . SER A 1 251 ? -23.190 10.837 11.296 1.00 74.19 251 SER A O 1
ATOM 1973 N N . ASP A 1 252 ? -23.359 12.755 12.421 1.00 79.25 252 ASP A N 1
ATOM 1974 C CA . ASP A 1 252 ? -23.588 12.104 13.714 1.00 79.25 252 ASP A CA 1
ATOM 1975 C C . ASP A 1 252 ? -24.726 11.068 13.656 1.00 79.25 252 ASP A C 1
ATOM 1977 O O . ASP A 1 252 ? -24.635 10.007 14.269 1.00 79.25 252 ASP A O 1
ATOM 1981 N N . THR A 1 253 ? -25.768 11.348 12.868 1.00 78.75 253 THR A N 1
ATOM 1982 C CA . THR A 1 253 ? -26.933 10.479 12.662 1.00 78.75 253 THR A CA 1
ATOM 1983 C C . THR A 1 253 ? -26.602 9.201 11.892 1.00 78.75 253 THR A C 1
ATOM 1985 O O . THR A 1 253 ? -27.087 8.126 12.243 1.00 78.75 253 THR A O 1
ATOM 1988 N N . GLU A 1 254 ? -25.753 9.283 10.866 1.00 77.12 254 GLU A N 1
ATOM 1989 C CA . GLU A 1 254 ? -25.309 8.108 10.100 1.00 77.12 254 GLU A CA 1
ATOM 1990 C C . GLU A 1 254 ? -24.330 7.261 10.914 1.00 77.12 254 GLU A C 1
ATOM 1992 O O . GLU A 1 254 ? -24.372 6.029 10.868 1.00 77.12 254 GLU A O 1
ATOM 1997 N N . MET A 1 255 ? -23.476 7.917 11.706 1.00 78.88 255 MET A N 1
ATOM 1998 C CA . MET A 1 255 ? -22.559 7.238 12.612 1.00 78.88 255 MET A CA 1
ATOM 1999 C C . MET A 1 255 ? -23.341 6.464 13.675 1.00 78.88 255 MET A C 1
ATOM 2001 O O . MET A 1 255 ? -23.106 5.273 13.851 1.00 78.88 255 MET A O 1
ATOM 2005 N N . GLN A 1 256 ? -24.330 7.091 14.320 1.00 82.50 256 GLN A N 1
ATOM 2006 C CA . GLN A 1 256 ? -25.227 6.403 15.253 1.00 82.50 256 GLN A CA 1
ATOM 2007 C C . GLN A 1 256 ? -25.922 5.209 14.595 1.00 82.50 256 GLN A C 1
ATOM 2009 O O . GLN A 1 256 ? -25.879 4.114 15.145 1.00 82.50 256 GLN A O 1
ATOM 2014 N N . HIS A 1 257 ? -26.491 5.377 13.398 1.00 82.75 257 HIS A N 1
ATOM 2015 C CA . HIS A 1 257 ? -27.135 4.271 12.686 1.00 82.75 257 HIS A CA 1
ATOM 2016 C C . HIS A 1 257 ? -26.178 3.091 12.446 1.00 82.75 257 HIS A C 1
ATOM 2018 O O . HIS A 1 257 ? -26.526 1.943 12.723 1.00 82.75 257 HIS A O 1
ATOM 2024 N N . SER A 1 258 ? -24.954 3.381 12.002 1.00 82.75 258 SER A N 1
ATOM 2025 C CA . SER A 1 258 ? -23.911 2.378 11.765 1.00 82.75 258 SER A CA 1
ATOM 2026 C C . SER A 1 258 ? -23.559 1.620 13.048 1.00 82.75 258 SER A C 1
ATOM 2028 O O . SER A 1 258 ? -23.547 0.391 13.065 1.00 82.75 258 SER A O 1
ATOM 2030 N N . PHE A 1 259 ? -23.342 2.339 14.155 1.00 84.25 259 PHE A N 1
ATOM 2031 C CA . PHE A 1 259 ? -23.046 1.733 15.454 1.00 84.25 259 PHE A CA 1
ATOM 2032 C C . PHE A 1 259 ? -24.217 0.901 15.997 1.00 84.25 259 PHE A C 1
ATOM 2034 O O . PHE A 1 259 ? -23.977 -0.146 16.596 1.00 84.25 259 PHE A O 1
ATOM 2041 N N . THR A 1 260 ? -25.471 1.312 15.771 1.00 85.81 260 THR A N 1
ATOM 2042 C CA . THR A 1 260 ? -26.652 0.527 16.170 1.00 85.81 260 THR A CA 1
ATOM 2043 C C . THR A 1 260 ? -26.680 -0.795 15.418 1.00 85.81 260 THR A C 1
ATOM 2045 O O . THR A 1 260 ? -26.823 -1.843 16.033 1.00 85.81 260 THR A O 1
ATOM 2048 N N . LYS A 1 261 ? -26.460 -0.766 14.100 1.00 84.12 261 LYS A N 1
ATOM 2049 C CA . LYS A 1 261 ? -26.450 -1.980 13.278 1.00 84.12 261 LYS A CA 1
ATOM 2050 C C . LYS A 1 261 ? -25.296 -2.924 13.612 1.00 84.12 261 LYS A C 1
ATOM 2052 O O . LYS A 1 261 ? -25.482 -4.136 13.558 1.00 84.12 261 LYS A O 1
ATOM 2057 N N . ILE A 1 262 ? -24.131 -2.394 13.990 1.00 84.00 262 ILE A N 1
ATOM 2058 C CA . ILE A 1 262 ? -23.018 -3.218 14.486 1.00 84.00 262 ILE A CA 1
ATOM 2059 C C . ILE A 1 262 ? -23.390 -3.872 15.826 1.00 84.00 262 ILE A C 1
ATOM 2061 O O . ILE A 1 262 ? -23.147 -5.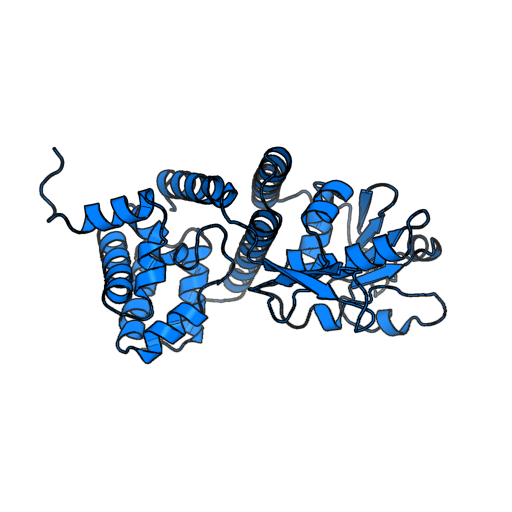061 15.999 1.00 84.00 262 ILE A O 1
ATOM 2065 N N . LEU A 1 263 ? -24.016 -3.136 16.751 1.00 84.00 263 LEU A N 1
ATOM 2066 C CA . LEU A 1 263 ? -24.487 -3.691 18.026 1.00 84.00 263 LEU A CA 1
ATOM 2067 C C . LEU A 1 263 ? -25.553 -4.779 17.829 1.00 84.00 263 LEU A C 1
ATOM 2069 O O . LEU A 1 263 ? -25.439 -5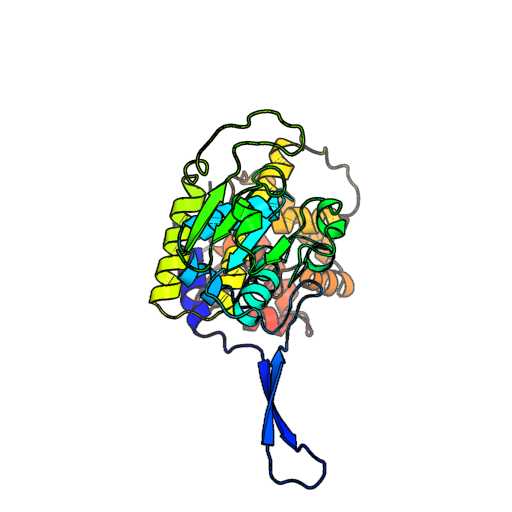.837 18.443 1.00 84.00 263 LEU A O 1
ATOM 2073 N N . ASP A 1 264 ? -26.527 -4.560 16.940 1.00 84.19 264 ASP A N 1
ATOM 2074 C CA . ASP A 1 264 ? -27.554 -5.556 16.592 1.00 84.19 264 ASP A CA 1
ATOM 2075 C C . ASP A 1 264 ? -26.921 -6.839 16.020 1.00 84.19 264 ASP A C 1
ATOM 2077 O O . ASP A 1 264 ? -27.381 -7.950 16.280 1.00 84.19 264 ASP A O 1
ATOM 2081 N N . PHE A 1 265 ? -25.825 -6.702 15.263 1.00 81.75 265 PHE A N 1
ATOM 2082 C CA . PHE A 1 265 ? -25.089 -7.837 14.712 1.00 81.75 265 PHE A CA 1
ATOM 2083 C C . PHE A 1 265 ? -24.351 -8.651 15.787 1.00 81.75 265 PHE A C 1
ATOM 2085 O O . PHE A 1 265 ? -24.206 -9.859 15.637 1.00 81.75 265 PHE A O 1
ATOM 2092 N N . MET A 1 266 ? -23.921 -8.036 16.889 1.00 78.56 266 MET A N 1
ATOM 2093 C CA . MET A 1 266 ? -23.118 -8.674 17.946 1.00 78.56 266 MET A CA 1
ATOM 2094 C C . MET A 1 266 ? -23.931 -9.509 18.954 1.00 78.56 266 MET A C 1
ATOM 2096 O O . MET A 1 266 ? -23.439 -9.810 20.038 1.00 78.56 266 MET A O 1
ATOM 2100 N N . ALA A 1 267 ? -25.164 -9.897 18.619 1.00 74.50 267 ALA A N 1
ATOM 2101 C CA . ALA A 1 267 ? -26.063 -10.605 19.532 1.00 74.50 267 ALA A CA 1
ATOM 2102 C C . ALA A 1 267 ? -25.582 -12.009 19.964 1.00 74.50 267 ALA A C 1
ATOM 2104 O O . ALA A 1 267 ? -26.068 -12.522 20.970 1.00 74.50 267 ALA A O 1
ATOM 2105 N N . ASP A 1 268 ? -24.658 -12.630 19.222 1.00 75.62 268 ASP A N 1
ATOM 2106 C CA . ASP A 1 268 ? -24.181 -13.998 19.465 1.00 75.62 268 ASP A CA 1
ATOM 2107 C C . ASP A 1 268 ? -22.649 -14.109 19.338 1.00 75.62 268 ASP A C 1
ATOM 2109 O O . ASP A 1 268 ? -22.013 -13.365 18.587 1.00 75.62 268 ASP A O 1
ATOM 2113 N N . GLU A 1 269 ? -22.059 -15.079 20.036 1.00 71.00 269 GLU A N 1
ATOM 2114 C CA . GLU A 1 269 ? -20.619 -15.369 20.075 1.00 71.00 269 GLU A CA 1
ATOM 2115 C C . GLU A 1 269 ? -20.044 -15.645 18.681 1.00 71.00 269 GLU A C 1
ATOM 2117 O O . GLU A 1 269 ? -19.020 -15.072 18.305 1.00 71.00 269 GLU A O 1
ATOM 2122 N N . ALA A 1 270 ? -20.749 -16.424 17.857 1.00 73.62 270 ALA A N 1
ATOM 2123 C CA . ALA A 1 270 ? -20.333 -16.688 16.480 1.00 73.62 270 ALA A CA 1
ATOM 2124 C C . ALA A 1 270 ? -20.267 -15.403 15.629 1.00 73.62 270 ALA A C 1
ATOM 2126 O O . ALA A 1 270 ? -19.397 -15.258 14.767 1.00 73.62 270 ALA A O 1
ATOM 2127 N N . ARG A 1 271 ? -21.162 -14.437 15.887 1.00 78.12 271 ARG A N 1
ATOM 2128 C CA . ARG A 1 271 ? -21.175 -13.148 15.181 1.00 78.12 271 ARG A CA 1
ATOM 2129 C C . ARG A 1 271 ? -20.078 -12.202 15.692 1.00 78.12 271 ARG A C 1
ATOM 2131 O O . ARG A 1 271 ? -19.576 -11.399 14.907 1.00 78.12 271 ARG A O 1
ATOM 2138 N N . LEU A 1 272 ? -19.639 -12.324 16.951 1.00 77.00 272 LEU A N 1
ATOM 2139 C CA . LEU A 1 272 ? -18.465 -11.605 17.477 1.00 77.00 272 LEU A CA 1
ATOM 2140 C C . LEU A 1 272 ? -17.173 -12.041 16.775 1.00 77.00 272 LEU A C 1
ATOM 2142 O O . LEU A 1 272 ? -16.394 -11.197 16.330 1.00 77.00 272 LEU A O 1
ATOM 2146 N N . GLU A 1 273 ? -16.961 -13.350 16.624 1.00 71.75 273 GLU A N 1
ATOM 2147 C CA . GLU A 1 273 ? -15.813 -13.881 15.877 1.00 71.75 273 GLU A CA 1
ATOM 2148 C C . GLU A 1 273 ? -15.871 -13.464 14.403 1.00 71.75 273 GLU A C 1
ATOM 2150 O O . GLU A 1 273 ? -14.866 -13.042 13.822 1.00 71.75 273 GLU A O 1
ATOM 2155 N N . GLN A 1 274 ? -17.070 -13.483 13.814 1.00 74.19 274 GLN A N 1
ATOM 2156 C CA . GLN A 1 274 ? -17.287 -12.994 12.459 1.00 74.19 274 GLN A CA 1
ATOM 2157 C C . GLN A 1 274 ? -16.951 -11.501 12.328 1.00 74.19 274 GLN A C 1
ATOM 2159 O O . GLN A 1 274 ? -16.289 -11.118 11.366 1.00 74.19 274 GLN A O 1
ATOM 2164 N N . LEU A 1 275 ? -17.330 -10.659 13.294 1.00 75.69 275 LEU A N 1
ATOM 2165 C CA . LEU A 1 275 ? -16.960 -9.241 13.322 1.00 75.69 275 LEU A CA 1
ATOM 2166 C C . LEU A 1 275 ? -15.442 -9.052 13.327 1.00 75.69 275 LEU A C 1
ATOM 2168 O O . LEU A 1 275 ? -14.925 -8.264 12.538 1.00 75.69 275 LEU A O 1
ATOM 2172 N N . LEU A 1 276 ? -14.720 -9.805 14.160 1.00 71.56 276 LEU A N 1
ATOM 2173 C CA . LEU A 1 276 ? -13.258 -9.749 14.197 1.00 71.56 276 LEU A CA 1
ATOM 2174 C C . LEU A 1 276 ? -12.617 -10.202 12.884 1.00 71.56 276 LEU A C 1
ATOM 2176 O O . LEU A 1 276 ? -11.626 -9.609 12.470 1.00 71.56 276 LEU A O 1
ATOM 2180 N N . SER A 1 277 ? -13.194 -11.197 12.206 1.00 68.31 277 SER A N 1
ATOM 2181 C CA . SER A 1 277 ? -12.711 -11.637 10.889 1.00 68.31 277 SER A CA 1
ATOM 2182 C C . SER A 1 277 ? -12.886 -10.577 9.793 1.00 68.31 277 SER A C 1
ATOM 2184 O O . SER A 1 277 ? -12.147 -10.577 8.812 1.00 68.31 277 SER A O 1
ATOM 2186 N N . MET A 1 278 ? -13.844 -9.660 9.970 1.00 66.50 278 MET A N 1
ATOM 2187 C CA . MET A 1 278 ? -14.099 -8.536 9.062 1.00 66.50 278 MET A CA 1
ATOM 2188 C C . MET A 1 278 ? -13.215 -7.318 9.368 1.00 66.50 278 MET A C 1
ATOM 2190 O O . MET A 1 278 ? -13.101 -6.403 8.549 1.00 66.50 278 MET A O 1
ATOM 2194 N N . LEU A 1 279 ? -12.591 -7.275 10.547 1.00 67.31 279 LEU A N 1
ATOM 2195 C CA . LEU A 1 279 ? -11.676 -6.206 10.915 1.00 67.31 279 LEU A CA 1
ATOM 2196 C C . LEU A 1 279 ? -10.279 -6.468 10.330 1.00 67.31 279 LEU A C 1
ATOM 2198 O O . LEU A 1 279 ? -9.822 -7.608 10.265 1.00 67.31 279 LEU A O 1
ATOM 2202 N N . PRO A 1 280 ? -9.562 -5.417 9.904 1.00 57.72 280 PRO A N 1
ATOM 2203 C CA . PRO A 1 280 ? -8.260 -5.543 9.279 1.00 57.72 280 PRO A CA 1
ATOM 2204 C C . PRO A 1 280 ? -7.279 -6.065 10.321 1.00 57.72 280 PRO A C 1
ATOM 2206 O O . PRO A 1 280 ? -6.882 -5.347 11.242 1.00 57.72 280 PRO A O 1
ATOM 2209 N N . ALA A 1 281 ? -6.860 -7.315 10.149 1.00 54.12 281 ALA A N 1
ATOM 2210 C CA . ALA A 1 281 ? -5.837 -7.926 10.987 1.00 54.12 281 ALA A CA 1
ATOM 2211 C C . ALA A 1 281 ? -4.507 -7.146 10.935 1.00 54.12 281 ALA A C 1
ATOM 2213 O O . ALA A 1 281 ? -3.722 -7.228 11.875 1.00 54.12 281 ALA A O 1
ATOM 2214 N N . SER A 1 282 ? -4.277 -6.374 9.861 1.00 52.53 282 SER A N 1
ATOM 2215 C CA . SER A 1 282 ? -3.021 -5.681 9.566 1.00 52.53 282 SER A CA 1
ATOM 2216 C C . SER A 1 282 ? -3.001 -4.166 9.845 1.00 52.53 282 SER A C 1
ATOM 2218 O O . SER A 1 282 ? -2.021 -3.508 9.513 1.00 52.53 282 SER A O 1
ATOM 2220 N N . SER A 1 283 ? -4.047 -3.570 10.437 1.00 57.53 283 SER A N 1
ATOM 2221 C CA . SER A 1 283 ? -4.089 -2.103 10.616 1.00 57.53 283 SER A CA 1
ATOM 2222 C C . SER A 1 283 ? -2.998 -1.608 11.587 1.00 57.53 283 SER A C 1
ATOM 2224 O O . SER A 1 283 ? -2.846 -2.191 12.669 1.00 57.53 283 SER A O 1
ATOM 2226 N N . PRO A 1 284 ? -2.277 -0.505 11.280 1.00 50.44 284 PRO A N 1
ATOM 2227 C CA . PRO A 1 284 ? -1.236 0.023 12.168 1.00 50.44 284 PRO A CA 1
ATOM 2228 C C . PRO A 1 284 ? -1.845 0.678 13.419 1.00 50.44 284 PRO A C 1
ATOM 2230 O O . PRO A 1 284 ? -1.168 0.878 14.423 1.00 50.44 284 PRO A O 1
ATOM 2233 N N . LEU A 1 285 ? -3.148 0.966 13.370 1.00 52.56 285 LEU A N 1
ATOM 2234 C CA . LEU A 1 285 ? -3.961 1.529 14.444 1.00 52.56 285 LEU A CA 1
ATOM 2235 C C . LEU A 1 285 ? -4.594 0.438 15.331 1.00 52.56 285 LEU A C 1
ATOM 2237 O O . LEU A 1 285 ? -5.224 0.751 16.342 1.00 52.56 285 LEU A O 1
ATOM 2241 N N . GLY A 1 286 ? -4.435 -0.836 14.951 1.00 61.69 286 GLY A N 1
ATOM 2242 C CA . GLY A 1 286 ? -5.089 -1.992 15.560 1.00 61.69 286 GLY A CA 1
ATOM 2243 C C . GLY A 1 286 ? -6.420 -2.348 14.890 1.00 61.69 286 GLY A C 1
ATOM 2244 O O . GLY A 1 286 ? -7.121 -1.494 14.349 1.00 61.69 286 GLY A O 1
ATOM 2245 N N . CYS A 1 287 ? -6.800 -3.628 14.947 1.00 65.69 287 CYS A N 1
ATOM 2246 C CA . CYS A 1 287 ? -8.023 -4.133 14.310 1.00 65.69 287 CYS A CA 1
ATOM 2247 C C . CYS A 1 287 ? -9.298 -3.421 14.797 1.00 65.69 287 CYS A C 1
ATOM 2249 O O . CYS A 1 287 ? -10.251 -3.289 14.039 1.00 65.69 287 CYS A O 1
ATOM 2251 N N . LEU A 1 288 ? -9.303 -2.894 16.025 1.00 73.94 288 LEU A N 1
ATOM 2252 C CA . LEU A 1 288 ? -10.444 -2.191 16.617 1.00 73.94 288 LEU A CA 1
ATOM 2253 C C . LEU A 1 288 ? -10.446 -0.676 16.376 1.00 73.94 288 LEU A C 1
ATOM 2255 O O . LEU A 1 288 ? -11.386 -0.019 16.814 1.00 73.94 288 LEU A O 1
ATOM 2259 N N . ALA A 1 289 ? -9.463 -0.115 15.663 1.00 71.19 289 ALA A N 1
ATOM 2260 C CA . ALA A 1 289 ? -9.356 1.327 15.426 1.00 71.19 289 ALA A CA 1
ATOM 2261 C C . ALA A 1 289 ? -10.651 2.017 14.943 1.00 71.19 289 ALA A C 1
ATOM 2263 O O . ALA A 1 289 ? -10.978 3.074 15.494 1.00 71.19 289 ALA A O 1
ATOM 2264 N N . PRO A 1 290 ? -11.439 1.435 14.008 1.00 69.81 290 PRO A N 1
ATOM 2265 C CA . PRO A 1 290 ? -12.692 2.045 13.545 1.00 69.81 290 PRO A CA 1
ATOM 2266 C C . PRO A 1 290 ? -13.728 2.231 14.664 1.00 69.81 290 PRO A C 1
ATOM 2268 O O . PRO A 1 290 ? -14.564 3.127 14.606 1.00 69.81 290 PRO A O 1
ATOM 2271 N N . ILE A 1 291 ? -13.663 1.387 15.695 1.00 79.94 291 ILE A N 1
ATOM 2272 C CA . ILE A 1 291 ? -14.574 1.390 16.840 1.00 79.94 291 ILE A CA 1
ATOM 2273 C C . ILE A 1 291 ? -13.960 2.211 17.980 1.00 79.94 291 ILE A C 1
ATOM 2275 O O . ILE A 1 291 ? -14.612 3.082 18.551 1.00 79.94 291 ILE A O 1
ATOM 2279 N N . SER A 1 292 ? -12.686 1.986 18.305 1.00 76.81 292 SER A N 1
ATOM 2280 C CA . SER A 1 292 ? -12.022 2.623 19.444 1.00 76.81 292 SER A CA 1
ATOM 2281 C C . SER A 1 292 ? -11.750 4.113 19.235 1.00 76.81 292 SER A C 1
ATOM 2283 O O . SER A 1 292 ? -11.752 4.868 20.204 1.00 76.81 292 SER A O 1
ATOM 2285 N N . GLY A 1 293 ? -11.581 4.579 17.992 1.00 74.19 293 GLY A N 1
ATOM 2286 C CA . GLY A 1 293 ? -11.468 6.011 17.687 1.00 74.19 293 GLY A CA 1
ATOM 2287 C C . GLY A 1 293 ? -12.742 6.809 18.012 1.00 74.19 293 GLY A C 1
ATOM 2288 O O . GLY A 1 293 ? -12.678 8.003 18.323 1.00 74.19 293 GLY A O 1
ATOM 2289 N N . ALA A 1 294 ? -13.906 6.152 18.019 1.00 79.06 294 ALA A N 1
ATOM 2290 C CA . ALA A 1 294 ? -15.184 6.780 18.345 1.00 79.06 294 ALA A CA 1
ATOM 2291 C C . ALA A 1 294 ? -15.357 7.074 19.848 1.00 79.06 294 ALA A C 1
ATOM 2293 O O . ALA A 1 294 ? -16.222 7.871 20.213 1.00 79.06 294 ALA A O 1
ATOM 2294 N N . LEU A 1 295 ? -14.486 6.543 20.720 1.00 80.75 295 LEU A N 1
ATOM 2295 C CA . LEU A 1 295 ? -14.451 6.889 22.150 1.00 80.75 295 LEU A CA 1
ATOM 2296 C C . LEU A 1 295 ? -14.202 8.385 22.406 1.00 80.75 295 LEU A C 1
ATOM 2298 O O . LEU A 1 295 ? -14.539 8.883 23.479 1.00 80.75 295 LEU A O 1
ATOM 2302 N N . PHE A 1 296 ? -13.645 9.105 21.428 1.00 78.38 296 PHE A N 1
ATOM 2303 C CA . PHE A 1 296 ? -13.316 10.532 21.515 1.00 78.38 296 PHE A CA 1
ATOM 2304 C C . PHE A 1 296 ? -14.182 11.408 20.595 1.00 78.38 296 PHE A C 1
ATOM 2306 O O . PHE A 1 296 ? -13.852 12.568 20.341 1.00 78.38 296 PHE A O 1
ATOM 2313 N N . HIS A 1 297 ? -15.295 10.872 20.086 1.00 79.81 297 HIS A N 1
ATOM 2314 C CA . HIS A 1 297 ? -16.227 11.625 19.249 1.00 79.81 297 HIS A CA 1
ATOM 2315 C C . HIS A 1 297 ? -16.935 12.736 20.052 1.00 79.81 297 HIS A C 1
ATOM 2317 O O . HIS A 1 297 ? -17.162 12.592 21.256 1.00 79.81 297 HIS A O 1
ATOM 2323 N N . SER A 1 298 ? -17.321 13.841 19.405 1.00 78.50 298 SER A N 1
ATOM 2324 C CA . SER A 1 298 ? -18.026 14.969 20.048 1.00 78.50 298 SER A CA 1
ATOM 2325 C C . SER A 1 298 ? -19.381 14.549 20.642 1.00 78.50 298 SER A C 1
ATOM 2327 O O . SER A 1 298 ? -19.738 14.950 21.753 1.00 78.50 298 SER A O 1
ATOM 2329 N N . ASN A 1 299 ? -20.098 13.668 19.945 1.00 81.31 299 ASN A N 1
ATOM 2330 C CA . ASN A 1 299 ? -21.394 13.123 20.351 1.00 81.31 299 ASN A CA 1
ATOM 2331 C C . ASN A 1 299 ? -21.283 12.051 21.457 1.00 81.31 299 ASN A C 1
ATOM 2333 O O . ASN A 1 299 ? -20.607 11.037 21.283 1.00 81.31 299 ASN A O 1
ATOM 2337 N N . SER A 1 300 ? -21.987 12.244 22.579 1.00 83.81 300 SER A N 1
ATOM 2338 C CA . SER A 1 300 ? -21.973 11.328 23.732 1.00 83.81 300 SER A CA 1
ATOM 2339 C C . SER A 1 300 ? -22.607 9.969 23.462 1.00 83.81 300 SER A C 1
ATOM 2341 O O . SER A 1 300 ? -22.137 8.970 24.002 1.00 83.81 300 SER A O 1
ATOM 2343 N N . SER A 1 301 ? -23.635 9.914 22.616 1.00 85.06 301 SER A N 1
ATOM 2344 C CA . SER A 1 301 ? -24.297 8.660 22.263 1.00 85.06 301 SER A CA 1
ATOM 2345 C C . SER A 1 301 ? -23.355 7.763 21.460 1.00 85.06 301 SER A C 1
ATOM 2347 O O . SER A 1 301 ? -23.201 6.597 21.809 1.00 85.06 301 SER A O 1
ATOM 2349 N N . VAL A 1 302 ? -22.633 8.322 20.482 1.00 83.50 302 VAL A N 1
ATOM 2350 C CA . VAL A 1 302 ? -21.616 7.589 19.706 1.00 83.50 302 VAL A CA 1
ATOM 2351 C C . VAL A 1 302 ? -20.513 7.037 20.617 1.00 83.50 302 VAL A C 1
ATOM 2353 O O . VAL A 1 302 ? -20.172 5.859 20.521 1.00 83.50 302 VAL A O 1
ATOM 2356 N N . ARG A 1 303 ? -19.999 7.849 21.557 1.00 86.25 303 ARG A N 1
ATOM 2357 C CA . ARG A 1 303 ? -18.999 7.387 22.540 1.00 86.25 303 ARG A CA 1
ATOM 2358 C C . ARG A 1 303 ? -19.518 6.228 23.391 1.00 86.25 303 ARG A C 1
ATOM 2360 O O . ARG A 1 303 ? -18.788 5.267 23.626 1.00 86.25 303 ARG A O 1
ATOM 2367 N N . GLY A 1 304 ? -20.772 6.319 23.839 1.00 85.06 304 GLY A N 1
ATOM 2368 C CA . GLY A 1 304 ? -21.427 5.273 24.622 1.00 85.06 304 GLY A CA 1
ATOM 2369 C C . GLY A 1 304 ? -21.558 3.967 23.842 1.00 85.06 304 GLY A C 1
ATOM 2370 O O . GLY A 1 304 ? -21.198 2.914 24.354 1.00 85.06 304 GLY A O 1
ATOM 2371 N N . MET A 1 305 ? -21.992 4.034 22.582 1.00 85.62 305 MET A N 1
ATOM 2372 C CA . MET A 1 305 ? -22.142 2.856 21.720 1.00 85.62 305 MET A CA 1
ATOM 2373 C C . MET A 1 305 ? -20.798 2.185 21.424 1.00 85.62 305 MET A C 1
ATOM 2375 O O . MET A 1 305 ? -20.690 0.965 21.531 1.00 85.62 305 MET A O 1
ATOM 2379 N N . ALA A 1 306 ? -19.757 2.971 21.131 1.00 86.06 306 ALA A N 1
ATOM 2380 C CA . ALA A 1 306 ? -18.401 2.459 20.955 1.00 86.06 306 ALA A CA 1
ATOM 2381 C C . ALA A 1 306 ? -17.887 1.743 22.216 1.00 86.06 306 ALA A C 1
ATOM 2383 O O . ALA A 1 306 ? -17.314 0.658 22.125 1.00 86.06 306 ALA A O 1
ATOM 2384 N N . ALA A 1 307 ? -18.140 2.310 23.401 1.00 86.88 307 ALA A N 1
ATOM 2385 C CA . ALA A 1 307 ? -17.786 1.674 24.667 1.00 86.88 307 ALA A CA 1
ATOM 2386 C C . ALA A 1 307 ? -18.560 0.366 24.903 1.00 86.88 307 ALA A C 1
ATOM 2388 O O . ALA A 1 307 ? -17.967 -0.604 25.370 1.00 86.88 307 ALA A O 1
ATOM 2389 N N . THR A 1 308 ? -19.850 0.309 24.555 1.00 88.25 308 THR A N 1
ATOM 2390 C CA . THR A 1 308 ? -20.656 -0.919 24.658 1.00 88.25 308 THR A CA 1
ATOM 2391 C C . THR A 1 308 ? -20.100 -2.032 23.771 1.00 88.25 308 THR A C 1
ATOM 2393 O O . THR A 1 308 ? -19.929 -3.150 24.249 1.00 88.25 308 THR A O 1
ATOM 2396 N N . ILE A 1 309 ? -19.741 -1.724 22.518 1.00 86.62 309 ILE A N 1
ATOM 2397 C CA . ILE A 1 309 ? -19.115 -2.690 21.600 1.00 86.62 309 ILE A CA 1
ATOM 2398 C C . ILE A 1 309 ? -17.805 -3.231 22.185 1.00 86.62 309 ILE A C 1
ATOM 2400 O O . ILE A 1 309 ? -17.590 -4.441 22.223 1.00 86.62 309 ILE A O 1
ATOM 2404 N N . LEU A 1 310 ? -16.927 -2.348 22.668 1.00 86.00 310 LEU A N 1
ATOM 2405 C CA . LEU A 1 310 ? -15.633 -2.761 23.218 1.00 86.00 310 LEU A CA 1
ATOM 2406 C C . LEU A 1 310 ? -15.777 -3.613 24.485 1.00 86.00 310 LEU A C 1
ATOM 2408 O O . LEU A 1 310 ? -15.006 -4.549 24.665 1.00 86.00 310 LEU A O 1
ATOM 2412 N N . ARG A 1 311 ? -16.776 -3.342 25.333 1.00 86.38 311 ARG A N 1
ATOM 2413 C CA . ARG A 1 311 ? -17.059 -4.171 26.516 1.00 86.38 311 ARG A CA 1
ATOM 2414 C C . ARG A 1 311 ? -17.612 -5.541 26.149 1.00 86.38 311 ARG A C 1
ATOM 2416 O O . ARG A 1 311 ? -17.160 -6.528 26.717 1.00 86.38 311 ARG A O 1
ATOM 2423 N N . ALA A 1 312 ? -18.506 -5.617 25.164 1.00 84.75 312 ALA A N 1
ATOM 2424 C CA . ALA A 1 312 ? -18.988 -6.902 24.659 1.00 84.75 312 ALA A CA 1
ATOM 2425 C C . ALA A 1 312 ? -17.821 -7.785 24.167 1.00 84.75 312 ALA A C 1
ATOM 2427 O O . ALA A 1 312 ? -17.793 -8.987 24.419 1.00 84.75 312 ALA A O 1
ATOM 2428 N N . LEU A 1 313 ? -16.802 -7.175 23.548 1.00 83.19 313 LEU A N 1
ATOM 2429 C CA . LEU A 1 313 ? -15.564 -7.859 23.155 1.00 83.19 313 LEU A CA 1
ATOM 2430 C C . LEU A 1 313 ? -14.619 -8.172 24.335 1.00 83.19 313 LEU A C 1
ATOM 2432 O O . LEU A 1 313 ? -13.767 -9.049 24.218 1.00 83.19 313 LEU A O 1
ATOM 2436 N N . GLU A 1 314 ? -14.710 -7.476 25.464 1.00 84.12 314 GLU A N 1
ATOM 2437 C CA . GLU A 1 314 ? -13.878 -7.735 26.649 1.00 84.12 314 GLU A CA 1
ATOM 2438 C C . GLU A 1 314 ? -14.426 -8.890 27.506 1.00 84.12 314 GLU A C 1
ATOM 2440 O O . GLU A 1 314 ? -13.667 -9.699 28.061 1.00 84.12 314 GLU A O 1
ATOM 2445 N N . GLU A 1 315 ? -15.753 -8.983 27.599 1.00 84.06 315 GLU A N 1
ATOM 2446 C CA . GLU A 1 315 ? -16.454 -10.027 28.347 1.00 84.06 315 GLU A CA 1
ATOM 2447 C C . GLU A 1 315 ? -16.156 -11.418 27.773 1.00 84.06 315 GLU A C 1
ATOM 2449 O O . GLU A 1 315 ? -15.960 -12.382 28.526 1.00 84.06 315 GLU A O 1
ATOM 2454 N N . HIS A 1 316 ? -16.015 -11.503 26.452 1.00 80.44 316 HIS A N 1
ATOM 2455 C CA . HIS A 1 316 ? -15.821 -12.752 25.735 1.00 80.44 316 HIS A CA 1
ATOM 2456 C C . HIS A 1 316 ? -14.367 -13.256 25.760 1.00 80.44 316 HIS A C 1
ATOM 2458 O O . HIS A 1 316 ? -13.416 -12.509 25.523 1.00 80.44 316 HIS A O 1
ATOM 2464 N N . LYS A 1 317 ? -14.164 -14.549 26.061 1.00 77.06 317 LYS A N 1
ATOM 2465 C CA . LYS A 1 317 ? -12.824 -15.132 26.280 1.00 77.06 317 LYS A CA 1
ATOM 2466 C C . LYS A 1 317 ? -11.922 -15.053 25.048 1.00 77.06 317 LYS A C 1
ATOM 2468 O O . LYS A 1 317 ? -10.727 -14.820 25.217 1.00 77.06 317 LYS A O 1
ATOM 2473 N N . THR A 1 318 ? -12.473 -15.256 23.852 1.00 69.75 318 THR A N 1
ATOM 2474 C CA . THR A 1 318 ? -11.702 -15.303 22.598 1.00 69.75 318 THR A CA 1
ATOM 2475 C C . THR A 1 318 ? -11.238 -13.909 22.178 1.00 69.75 318 THR A C 1
ATOM 2477 O O . THR A 1 318 ? -10.154 -13.747 21.622 1.00 69.75 318 THR A O 1
ATOM 2480 N N . THR A 1 319 ? -12.033 -12.883 22.482 1.00 72.19 319 THR A N 1
ATOM 2481 C CA . THR A 1 319 ? -11.835 -11.520 21.969 1.00 72.19 319 THR A CA 1
ATOM 2482 C C . THR A 1 319 ? -11.214 -10.572 22.996 1.00 72.19 319 THR A C 1
ATOM 2484 O O . THR A 1 319 ? -10.695 -9.514 22.630 1.00 72.19 319 THR A O 1
ATOM 2487 N N . ARG A 1 320 ? -11.171 -10.967 24.277 1.00 76.94 320 ARG A N 1
ATOM 2488 C CA . ARG A 1 320 ? -10.603 -10.174 25.379 1.00 76.94 320 ARG A CA 1
ATOM 2489 C C . ARG A 1 320 ? -9.180 -9.696 25.112 1.00 76.94 320 ARG A C 1
ATOM 2491 O O . ARG A 1 320 ? -8.848 -8.555 25.427 1.00 76.94 320 ARG A O 1
ATOM 2498 N N . THR A 1 321 ? -8.345 -10.545 24.514 1.00 72.44 321 THR A N 1
ATOM 2499 C CA . THR A 1 321 ? -6.949 -10.205 24.205 1.00 72.44 321 THR A CA 1
ATOM 2500 C C . THR A 1 321 ? -6.832 -9.056 23.206 1.00 72.44 321 THR A C 1
ATOM 2502 O O . THR A 1 321 ? -5.881 -8.279 23.285 1.00 72.44 321 THR A O 1
ATOM 2505 N N . CYS A 1 322 ? -7.807 -8.901 22.304 1.00 69.38 322 CYS A N 1
ATOM 2506 C CA . CYS A 1 322 ? -7.853 -7.794 21.349 1.00 69.38 322 CYS A CA 1
ATOM 2507 C C . CYS A 1 322 ? -8.111 -6.456 22.051 1.00 69.38 322 CYS A C 1
ATOM 2509 O O . CYS A 1 322 ? -7.482 -5.459 21.708 1.00 69.38 322 CYS A O 1
ATOM 2511 N N . VAL A 1 323 ? -8.990 -6.438 23.060 1.00 75.69 323 VAL A N 1
ATOM 2512 C CA . VAL A 1 323 ? -9.295 -5.226 23.838 1.00 75.69 323 VAL A CA 1
ATOM 2513 C C . VAL A 1 323 ? -8.152 -4.894 24.794 1.00 75.69 323 VAL A C 1
ATOM 2515 O O . VAL A 1 323 ? -7.708 -3.750 24.836 1.00 75.69 323 VAL A O 1
ATOM 2518 N N . SER A 1 324 ? -7.593 -5.885 25.500 1.00 73.56 324 SER A N 1
ATOM 2519 C CA . SER A 1 324 ? -6.434 -5.660 26.378 1.00 73.56 324 SER A CA 1
ATOM 2520 C C . SER A 1 324 ? -5.177 -5.220 25.621 1.00 73.56 324 SER A C 1
ATOM 2522 O O . SER A 1 324 ? -4.280 -4.627 26.212 1.00 73.56 324 SER A O 1
ATOM 2524 N N . GLY A 1 325 ? -5.101 -5.530 24.323 1.00 68.00 325 GLY A N 1
ATOM 2525 C CA . GLY A 1 325 ? -4.022 -5.115 23.428 1.00 68.00 325 GLY A CA 1
ATOM 2526 C C . GLY A 1 325 ? -4.161 -3.691 22.883 1.00 68.00 325 GLY A C 1
ATOM 2527 O O . GLY A 1 325 ? -3.300 -3.261 22.117 1.00 68.00 325 GLY A O 1
ATOM 2528 N N . LEU A 1 326 ? -5.222 -2.955 23.240 1.00 71.38 326 LEU A N 1
ATOM 2529 C CA . LEU A 1 326 ? -5.379 -1.561 22.830 1.00 71.38 326 LEU A CA 1
ATOM 2530 C C . LEU A 1 326 ? -4.314 -0.665 23.466 1.00 71.38 326 LEU A C 1
ATOM 2532 O O . LEU A 1 326 ? -3.834 -0.898 24.575 1.00 71.38 326 LEU A O 1
ATOM 2536 N N . ASN A 1 327 ? -3.993 0.420 22.763 1.00 70.50 327 ASN A N 1
ATOM 2537 C CA . ASN A 1 327 ? -3.121 1.478 23.265 1.00 70.50 327 ASN A CA 1
ATOM 2538 C C . ASN A 1 327 ? -3.597 1.952 24.661 1.00 70.50 327 ASN A C 1
ATOM 2540 O O . ASN A 1 327 ? -4.799 2.184 24.832 1.00 70.50 327 ASN A O 1
ATOM 2544 N N . PRO A 1 328 ? -2.694 2.164 25.642 1.00 72.81 328 PRO A N 1
ATOM 2545 C CA . PRO A 1 328 ? -3.043 2.688 26.966 1.00 72.81 328 PRO A CA 1
ATOM 2546 C C . PRO A 1 328 ? -3.958 3.921 26.944 1.00 72.81 328 PRO A C 1
ATOM 2548 O O . PRO A 1 328 ? -4.837 4.055 27.792 1.00 72.81 328 PRO A O 1
ATOM 2551 N N . PHE A 1 329 ? -3.811 4.792 25.943 1.00 72.31 329 PHE A N 1
ATOM 2552 C CA . PHE A 1 329 ? -4.677 5.953 25.746 1.00 72.31 329 PHE A CA 1
ATOM 2553 C C . PHE A 1 329 ? -6.131 5.569 25.409 1.00 72.31 329 PHE A C 1
ATOM 2555 O O . PHE A 1 329 ? -7.073 6.154 25.943 1.00 72.31 329 PHE A O 1
ATOM 2562 N N . LEU A 1 330 ? -6.333 4.555 24.562 1.00 76.44 330 LEU A N 1
ATOM 2563 C CA . LEU A 1 330 ? -7.661 4.019 24.240 1.00 76.44 330 LEU A CA 1
ATOM 2564 C C . LEU A 1 330 ? -8.303 3.344 25.448 1.00 76.44 330 LEU A C 1
ATOM 2566 O O . LEU A 1 330 ? -9.487 3.554 25.708 1.00 76.44 330 LEU A O 1
ATOM 2570 N N . LEU A 1 331 ? -7.514 2.575 26.202 1.00 80.00 331 LEU A N 1
ATOM 2571 C CA . LEU A 1 331 ? -7.962 1.945 27.444 1.00 80.00 331 LEU A CA 1
ATOM 2572 C C . LEU A 1 331 ? -8.403 3.000 28.465 1.00 80.00 331 LEU A C 1
ATOM 2574 O O . LEU A 1 331 ? -9.443 2.852 29.107 1.00 80.00 331 LEU A O 1
ATOM 2578 N N . GLN A 1 332 ? -7.668 4.109 28.561 1.00 81.31 332 GLN A N 1
ATOM 2579 C CA . GLN A 1 332 ? -8.046 5.237 29.405 1.00 81.31 332 GLN A CA 1
ATOM 2580 C C . GLN A 1 332 ? -9.343 5.904 28.915 1.00 81.31 332 GLN A C 1
ATOM 2582 O O . GLN A 1 332 ? -10.219 6.200 29.726 1.00 81.31 332 GLN A O 1
ATOM 2587 N N . GLY A 1 333 ? -9.515 6.078 27.600 1.00 80.62 333 GLY A N 1
ATOM 2588 C CA . GLY A 1 333 ? -10.765 6.558 27.001 1.00 80.62 333 GLY A CA 1
ATOM 2589 C C . GLY A 1 333 ? -11.970 5.668 27.328 1.00 80.62 333 GLY A C 1
ATOM 2590 O O . GLY A 1 333 ? -13.025 6.172 27.719 1.00 80.62 333 GLY A O 1
ATOM 2591 N N . LEU A 1 334 ? -11.802 4.345 27.247 1.00 83.62 334 LEU A N 1
ATOM 2592 C CA . LEU A 1 334 ? -12.833 3.361 27.591 1.00 83.62 334 LEU A CA 1
ATOM 2593 C C . LEU A 1 334 ? -13.188 3.410 29.086 1.00 83.62 334 LEU A C 1
ATOM 2595 O O . LEU A 1 334 ? -14.369 3.388 29.449 1.00 83.62 334 LEU A O 1
ATOM 2599 N N . ALA A 1 335 ? -12.179 3.553 29.950 1.00 83.12 335 ALA A N 1
ATOM 2600 C CA . ALA A 1 335 ? -12.362 3.716 31.388 1.00 83.12 335 ALA A CA 1
ATOM 2601 C C . ALA A 1 335 ? -13.105 5.018 31.733 1.00 83.12 335 ALA A C 1
ATOM 2603 O O . ALA A 1 335 ? -13.943 5.027 32.634 1.00 83.12 335 ALA A O 1
ATOM 2604 N N . ILE A 1 336 ? -12.881 6.110 30.999 1.00 81.88 336 ILE A N 1
ATOM 2605 C CA . ILE A 1 336 ? -13.611 7.371 31.210 1.00 81.88 336 ILE A CA 1
ATOM 2606 C C . ILE A 1 336 ? -15.108 7.195 30.921 1.00 81.88 336 ILE A C 1
ATOM 2608 O O . ILE A 1 336 ? -15.928 7.665 31.706 1.00 81.88 336 ILE A O 1
ATOM 2612 N N . GLN A 1 337 ? -15.482 6.447 29.876 1.00 79.44 337 GLN A N 1
ATOM 2613 C CA . GLN A 1 337 ? -16.894 6.154 29.568 1.00 79.44 337 GLN A CA 1
ATOM 2614 C C . GLN A 1 337 ? -17.563 5.196 30.579 1.00 79.44 337 GLN A C 1
ATOM 2616 O O . GLN A 1 337 ? -18.760 4.928 30.488 1.00 79.44 337 GLN A O 1
ATOM 2621 N N . SER A 1 338 ? -16.809 4.626 31.525 1.00 62.47 338 SER A N 1
ATOM 2622 C CA . SER A 1 338 ? -17.346 3.803 32.623 1.00 62.47 338 SER A CA 1
ATOM 2623 C C . SER A 1 338 ? -17.729 4.618 33.857 1.00 62.47 338 SER A C 1
ATOM 2625 O O . SER A 1 338 ? -18.486 4.138 34.701 1.00 62.47 338 SER A O 1
ATOM 2627 N N . ARG A 1 339 ? -17.248 5.864 33.960 1.00 56.41 339 ARG A N 1
ATOM 2628 C CA . ARG A 1 339 ? -17.633 6.752 35.054 1.00 56.41 339 ARG A CA 1
ATOM 2629 C C . ARG A 1 339 ? -19.043 7.279 34.780 1.00 56.41 339 ARG A C 1
ATOM 2631 O O . ARG A 1 339 ? -19.270 7.816 33.695 1.00 56.41 339 ARG A O 1
ATOM 2638 N N . PRO A 1 340 ? -19.993 7.153 35.728 1.00 47.31 340 PRO A N 1
ATOM 2639 C CA . PRO A 1 340 ? -21.290 7.793 35.578 1.00 47.31 340 PRO A CA 1
ATOM 2640 C C . PRO A 1 340 ? -21.069 9.287 35.333 1.00 47.31 340 PRO A C 1
ATOM 2642 O O . PRO A 1 340 ? -20.229 9.918 35.977 1.00 47.31 340 PRO A O 1
ATOM 2645 N N . SER A 1 341 ? -21.782 9.823 34.346 1.00 42.69 341 SER A N 1
ATOM 2646 C CA . SER A 1 341 ? -21.711 11.207 33.884 1.00 42.69 341 SER A CA 1
ATOM 2647 C C . SER A 1 341 ? -21.959 12.182 35.040 1.00 42.69 341 SER A C 1
ATOM 2649 O O . SER A 1 341 ? -23.101 12.534 35.319 1.00 42.69 341 SER A O 1
ATOM 2651 N N . GLY A 1 342 ? -20.896 12.573 35.748 1.00 40.91 342 GLY A N 1
ATOM 2652 C CA . GLY A 1 342 ? -21.021 13.401 36.950 1.00 40.91 342 GLY A CA 1
ATOM 2653 C C . GLY A 1 342 ? -19.735 13.767 37.693 1.00 40.91 342 GLY A C 1
ATOM 2654 O O . GLY A 1 342 ? -19.818 14.529 38.648 1.00 40.91 342 GLY A O 1
ATOM 2655 N N . THR A 1 343 ? -18.550 13.295 37.297 1.00 35.56 343 THR A N 1
ATOM 2656 C CA . THR A 1 343 ? -17.295 13.682 37.971 1.00 35.56 343 THR A CA 1
ATOM 2657 C C . THR A 1 343 ? -16.197 14.024 36.971 1.00 35.56 343 THR A C 1
ATOM 2659 O O . THR A 1 343 ? -15.287 13.242 36.703 1.00 35.56 343 THR A O 1
ATOM 2662 N N . TRP A 1 344 ? -16.296 15.234 36.422 1.00 33.84 344 TRP A N 1
ATOM 2663 C CA . TRP A 1 344 ? -15.124 15.979 35.972 1.00 33.84 344 TRP A CA 1
ATOM 2664 C C . TRP A 1 344 ? -14.697 16.849 37.154 1.00 33.84 344 TRP A C 1
ATOM 2666 O O . TRP A 1 344 ? -15.364 17.836 37.459 1.00 33.84 344 TRP A O 1
ATOM 2676 N N . ALA A 1 345 ? -13.655 16.419 37.858 1.00 31.98 345 ALA A N 1
ATOM 2677 C CA . ALA A 1 345 ? -12.915 17.227 38.818 1.00 31.98 345 ALA A CA 1
ATOM 2678 C C . ALA A 1 345 ? -11.443 17.176 38.419 1.00 31.98 345 ALA A C 1
ATOM 2680 O O . ALA A 1 345 ? -10.983 16.051 38.102 1.00 31.98 345 ALA A O 1
#

Sequence (345 aa):
TVSDLQRQVHRLMLAQGSTQRELANVGHVHWPPGSSARIPLRVPLLLQRQELAEGSVTELLRSFKSGLLCAFHALLNKQRVLFLGHSQPAETVCRAVLSSPLLVCPPLDHILERCFPYTTLNNLDFLEVPGYIAGSTNPIFESHPEWWDVLCDLDSGRVVVSSTAANGRKSASEPSRLSELDEDFYEQVSAGLDARYSEYWLRACFQEHAQLLICDRQRSNTSLVSCGQDDPSSRMVMQFLEQLRAGSHISDTEMQHSFTKILDFMADEARLEQLLSMLPASSPLGCLAPISGALFHSNSSVRGMAATILRALEEHKTTRTCVSGLNPFLLQGLAIQSRPSGTWA

Radius of gyration: 22.75 Å; chains: 1; bounding box: 62×52×69 Å

Organism: NCBI:txid156173

InterPro domains:
  IPR037516 Tripartite DENN domain [PS50211] (1-286)
  IPR052809 Actin-polarity regulatory [PTHR28245] (37-214)